Protein AF-A0A9P7THE1-F1 (afdb_monomer_lite)

Sequence (323 aa):
MDELQSFQTFSNWLRFQIDRFASSSSETDDLTEKEATMNTSRVLTYIERYLTRSPVDVFFDDIPQKDWEADWDHIEDGFALLPLLDAQLKKQEAGQASRRALQHVEFLVSYLSTWSSRIFSGIAEAKKRSVRFGSPLKLSVGEAITTIDLRMCETSANQGTIYTVLAAKTTNKVHVFRSTIDITNGISAMRATTRACIDLGARSLIDAKFFNDETLVLVCSQDDKKTVVLFLPLEMPDVVYTAYDAGQEDSASAVVSDLPSYLAEYVLPPEYEMRPVRMEVHDRVNLRSEIPERICLLADNRLMWRAFKLPQQATLGAARKNG

Secondary structure (DSSP, 8-state):
-HHHHHHHHHHHHHHHHHHHHH--TTTHHHHHHHHHTS-HHHHHHIIIIITT--TTHHHHSPPPHHHHHHHHHHHTT---HHHHHHHHHHHHHTT----SGGG-HHHHHHHHHHHHHHHHHHHHHHHHHH----PPP----SS-EEEEEEEEEEEETTEEEEEEEEEETTSSEEEEEEEEEEEETTEEEEEEEEEEEEE-TTPEEEEEEE-SSSEEEEEEEETTTEEEEEEEESS-TTS--EEP-TTPPPPPPEEGGGS-TTSEEEEPPGGG---EEEEEEE--B-SSS-B--EEEEEETTSS-EEEEEPPTTTTTTS-----

Foldseek 3Di:
DLLVVLVVLLVVVVVLVVVCVVDDPVCNVVSVVVVVPRDVVSNVCNVPPPVVPNPCCLAPPDDDVVLLVVVVVVCPVPDDLVVLLVVQVVCVVVVHDHSSLSSYPVSVVVVVVVVVCVVVVVVVVVVVVVDDDDDDDDDDPPDDWDAKEWDWADPDPFKIKIWMWTDDQVFQKIKIKIWMW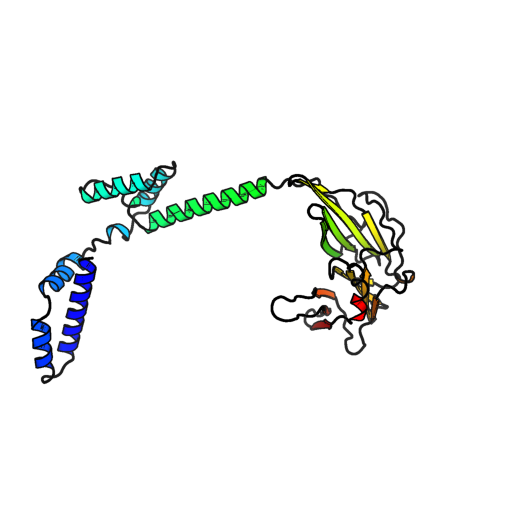GADPNDIDIDWIWIWIERADQWGWQYWYDQDPFWIWTWIDHPVFKTKIKIDTPDAPPIDTGTDDPPDDDDDHHYPVPGDPLIDMDIDDPVRGAAFNDKDWDDFDDDPHTDATWIKTAGPVNPDIDIDGDPPVNCVVPPPPDD

pLDDT: mean 83.44, std 12.44, range [30.69, 97.25]

Radius of gyration: 37.66 Å; chains: 1; bounding box: 78×46×108 Å

Structure (mmCIF, N/CA/C/O backbone):
data_AF-A0A9P7THE1-F1
#
_entry.id   AF-A0A9P7THE1-F1
#
loop_
_atom_site.group_PDB
_atom_site.id
_atom_site.type_symbol
_atom_site.label_atom_id
_atom_site.label_alt_id
_atom_site.label_comp_id
_atom_site.label_asym_id
_atom_site.label_entity_id
_atom_site.label_seq_id
_atom_site.pdbx_PDB_ins_code
_atom_site.Cartn_x
_atom_site.Cartn_y
_atom_site.Cartn_z
_atom_site.occupancy
_atom_site.B_iso_or_equiv
_atom_site.auth_seq_id
_atom_site.auth_comp_id
_atom_site.auth_asym_id
_atom_site.auth_atom_id
_atom_site.pdbx_PDB_model_num
ATOM 1 N N . MET A 1 1 ? -22.018 8.322 45.200 1.00 59.25 1 MET A N 1
ATOM 2 C CA . MET A 1 1 ? -21.244 9.166 46.146 1.00 59.25 1 MET A CA 1
ATOM 3 C C . MET A 1 1 ? -21.292 8.608 47.565 1.00 59.25 1 MET A C 1
ATOM 5 O O . MET A 1 1 ? -20.232 8.443 48.151 1.00 59.25 1 MET A O 1
ATOM 9 N N . ASP A 1 2 ? -22.471 8.271 48.096 1.00 82.50 2 ASP A N 1
ATOM 10 C CA . ASP A 1 2 ? -22.621 7.748 49.466 1.00 82.50 2 ASP A CA 1
ATOM 11 C C . ASP A 1 2 ? -21.997 6.350 49.685 1.00 82.50 2 ASP A C 1
ATOM 13 O O . ASP A 1 2 ? -21.317 6.119 50.683 1.00 82.50 2 ASP A O 1
ATOM 17 N N . GLU A 1 3 ? -22.114 5.444 48.707 1.00 85.44 3 GLU A N 1
ATOM 18 C CA . GLU A 1 3 ? -21.470 4.120 48.749 1.00 85.44 3 GLU A CA 1
ATOM 19 C C . GLU A 1 3 ? -19.940 4.202 48.787 1.00 85.44 3 GLU A C 1
ATOM 21 O O . GLU A 1 3 ? -19.326 3.573 49.637 1.00 85.44 3 GLU A O 1
ATOM 26 N N . LEU A 1 4 ? -19.313 5.021 47.933 1.00 87.38 4 LEU A N 1
ATOM 27 C CA . LEU A 1 4 ? -17.851 5.176 47.903 1.00 87.38 4 LEU A CA 1
ATOM 28 C C . LEU A 1 4 ? -17.304 5.700 49.240 1.00 87.38 4 LEU A C 1
ATOM 30 O O . LEU A 1 4 ? -16.282 5.221 49.727 1.00 87.38 4 LEU A O 1
ATOM 34 N N . GLN A 1 5 ? -17.997 6.660 49.857 1.00 87.88 5 GLN A N 1
ATOM 35 C CA . GLN A 1 5 ? -17.632 7.157 51.187 1.00 87.88 5 GLN A CA 1
ATOM 36 C C . GLN A 1 5 ? -17.831 6.087 52.270 1.00 87.88 5 GLN A C 1
ATOM 38 O O . GLN A 1 5 ? -17.012 5.964 53.186 1.00 87.88 5 GLN A O 1
ATOM 43 N N . SER A 1 6 ? -18.900 5.297 52.163 1.00 86.75 6 SER A N 1
ATOM 44 C CA . SER A 1 6 ? -19.175 4.181 53.071 1.00 86.75 6 SER A CA 1
ATOM 45 C C . SER A 1 6 ? -18.133 3.066 52.917 1.00 86.75 6 SER A C 1
ATOM 47 O O . SER A 1 6 ? -17.641 2.566 53.924 1.00 86.75 6 SER A O 1
ATOM 49 N N . PHE A 1 7 ? -17.689 2.769 51.690 1.00 89.50 7 PHE A N 1
ATOM 50 C CA . PHE A 1 7 ? -16.601 1.835 51.389 1.00 89.50 7 PHE A CA 1
ATOM 51 C C . PHE A 1 7 ? -15.261 2.303 51.956 1.00 89.50 7 PHE A C 1
ATOM 53 O O . PHE A 1 7 ? -14.541 1.506 52.550 1.00 89.50 7 PHE A O 1
ATOM 60 N N . GLN A 1 8 ? -14.919 3.587 51.816 1.00 89.94 8 GLN A N 1
ATOM 61 C CA . GLN A 1 8 ? -13.696 4.147 52.405 1.00 89.94 8 GLN A CA 1
ATOM 62 C C . GLN A 1 8 ? -13.711 4.029 53.931 1.00 89.94 8 GLN A C 1
ATOM 64 O O . GLN A 1 8 ? -12.729 3.605 54.535 1.00 89.94 8 GLN A O 1
ATOM 69 N N . THR A 1 9 ? -14.850 4.349 54.551 1.00 90.50 9 THR A N 1
ATOM 70 C CA . THR A 1 9 ? -15.025 4.240 56.005 1.00 90.50 9 THR A CA 1
ATOM 71 C C . THR A 1 9 ? -14.937 2.780 56.462 1.00 90.50 9 THR A C 1
ATOM 73 O O . THR A 1 9 ? -14.231 2.483 57.422 1.00 90.50 9 THR A O 1
ATOM 76 N N . PHE A 1 10 ? -15.587 1.858 55.745 1.00 91.56 10 PHE A N 1
ATOM 77 C CA . PHE A 1 10 ? -15.493 0.416 55.979 1.00 91.56 10 PHE A CA 1
ATOM 78 C C . PHE A 1 10 ? -14.066 -0.113 55.801 1.00 91.56 10 PHE A C 1
ATOM 80 O O . PHE A 1 10 ? -13.590 -0.863 56.642 1.00 91.56 10 PHE A O 1
ATOM 87 N N . SER A 1 11 ? -13.359 0.301 54.750 1.00 90.69 11 SER A N 1
ATOM 88 C CA . SER A 1 11 ? -11.987 -0.141 54.473 1.00 90.69 11 SER A CA 1
ATOM 89 C C . SER A 1 11 ? -11.019 0.328 55.553 1.00 90.69 11 SER A C 1
ATOM 91 O O . SER A 1 11 ? -10.181 -0.447 56.015 1.00 90.69 11 SER A O 1
ATOM 93 N N . ASN A 1 12 ? -11.173 1.576 56.002 1.00 90.06 12 ASN A N 1
ATOM 94 C CA . ASN A 1 12 ? -10.408 2.117 57.121 1.00 90.06 12 ASN A CA 1
ATOM 95 C C . ASN A 1 12 ? -10.720 1.359 58.417 1.00 90.06 12 ASN A C 1
ATOM 97 O O . ASN A 1 12 ? -9.794 1.008 59.146 1.00 90.06 12 ASN A O 1
ATOM 101 N N . TRP A 1 13 ? -11.997 1.042 58.668 1.00 91.50 13 TRP A N 1
ATOM 102 C CA . TRP A 1 13 ? -12.398 0.216 59.807 1.00 91.50 13 TRP A CA 1
ATOM 103 C C . TRP A 1 13 ? -11.800 -1.189 59.738 1.00 91.50 13 TRP A C 1
ATOM 105 O O . TRP A 1 13 ? -11.224 -1.651 60.716 1.00 91.50 13 TRP A O 1
ATOM 115 N N . LEU A 1 14 ? -11.868 -1.855 58.586 1.00 89.75 14 LEU A N 1
ATOM 116 C CA . LEU A 1 14 ? -11.350 -3.208 58.402 1.00 89.75 14 LEU A CA 1
ATOM 117 C C . LEU A 1 14 ? -9.836 -3.250 58.622 1.00 89.75 14 LEU A C 1
ATOM 119 O O . LEU A 1 14 ? -9.332 -4.147 59.294 1.00 89.75 14 LEU A O 1
ATOM 123 N N . ARG A 1 15 ? -9.113 -2.258 58.094 1.00 88.69 15 ARG A N 1
ATOM 124 C CA . ARG A 1 15 ? -7.669 -2.145 58.298 1.00 88.69 15 ARG A CA 1
ATOM 125 C C . ARG A 1 15 ? -7.323 -1.891 59.763 1.00 88.69 15 ARG A C 1
ATOM 127 O O . ARG A 1 15 ? -6.462 -2.578 60.292 1.00 88.69 15 ARG A O 1
ATOM 134 N N . PHE A 1 16 ? -8.063 -1.007 60.429 1.00 87.38 16 PHE A N 1
ATOM 135 C CA . PHE A 1 16 ? -7.941 -0.793 61.869 1.00 87.38 16 PHE A CA 1
ATOM 136 C C . PHE A 1 16 ? -8.174 -2.083 62.677 1.00 87.38 16 PHE A C 1
ATOM 138 O O . PHE A 1 16 ? -7.423 -2.368 63.605 1.00 87.38 16 PHE A O 1
ATOM 145 N N . GLN A 1 17 ? -9.173 -2.897 62.313 1.00 86.38 17 GLN A N 1
ATOM 146 C CA . GLN A 1 17 ? -9.407 -4.190 62.965 1.00 86.38 17 GLN A CA 1
ATOM 147 C C . GLN A 1 17 ? -8.224 -5.145 62.771 1.00 86.38 17 GLN A C 1
ATOM 149 O O . GLN A 1 17 ? -7.791 -5.768 63.736 1.00 86.38 17 GLN A O 1
ATOM 154 N N . ILE A 1 18 ? -7.677 -5.238 61.554 1.00 86.94 18 ILE A N 1
ATOM 155 C CA . ILE A 1 18 ? -6.494 -6.061 61.255 1.00 86.94 18 ILE A CA 1
ATOM 156 C C . ILE A 1 18 ? -5.294 -5.616 62.099 1.00 86.94 18 ILE A C 1
ATOM 158 O O . ILE A 1 18 ? -4.652 -6.460 62.720 1.00 86.94 18 ILE A O 1
ATOM 162 N N . ASP A 1 19 ? -5.032 -4.309 62.166 1.00 84.69 19 ASP A N 1
ATOM 163 C CA . ASP A 1 19 ? -3.933 -3.746 62.955 1.00 84.69 19 ASP A CA 1
ATOM 164 C C . ASP A 1 19 ? -4.128 -4.051 64.452 1.00 84.69 19 ASP A C 1
ATOM 166 O O . ASP A 1 19 ? -3.211 -4.531 65.114 1.00 84.69 19 ASP A O 1
ATOM 170 N N . ARG A 1 20 ? -5.358 -3.918 64.971 1.00 81.94 20 ARG A N 1
ATOM 171 C CA . ARG A 1 20 ? -5.702 -4.289 66.355 1.00 81.94 20 ARG A CA 1
ATOM 172 C C . ARG A 1 20 ? -5.457 -5.764 66.667 1.00 81.94 20 ARG A C 1
ATOM 174 O O . ARG A 1 20 ? -5.011 -6.076 67.766 1.00 81.94 20 ARG A O 1
ATOM 181 N N . PHE A 1 21 ? -5.743 -6.671 65.733 1.00 81.38 21 PHE A N 1
ATOM 182 C CA . PHE A 1 21 ? -5.468 -8.101 65.913 1.00 81.38 21 PHE A CA 1
ATOM 183 C C . PHE A 1 21 ? -3.977 -8.451 65.794 1.00 81.38 21 PHE A C 1
ATOM 185 O O . PHE A 1 21 ? -3.564 -9.493 66.302 1.00 81.38 21 PHE A O 1
ATOM 192 N N . ALA A 1 22 ? -3.180 -7.610 65.130 1.00 82.50 22 ALA A N 1
ATOM 193 C CA . ALA A 1 22 ? -1.744 -7.805 64.943 1.00 82.50 22 ALA A CA 1
ATOM 194 C C . ALA A 1 22 ? -0.879 -7.150 66.041 1.00 82.50 22 ALA A C 1
ATOM 196 O O . ALA A 1 22 ? 0.272 -7.551 66.222 1.00 82.50 22 ALA A O 1
ATOM 197 N N . SER A 1 23 ? -1.414 -6.163 66.763 1.00 79.75 23 SER A N 1
ATOM 198 C CA . SER A 1 23 ? -0.694 -5.370 67.766 1.00 79.75 23 SER A CA 1
ATOM 199 C C . SER A 1 23 ? -0.538 -6.055 69.131 1.00 79.75 23 SER A C 1
ATOM 201 O O . SER A 1 23 ? -1.379 -6.834 69.581 1.00 79.75 23 SER A O 1
ATOM 203 N N . SER A 1 24 ? 0.556 -5.723 69.826 1.00 64.25 24 SER A N 1
ATOM 204 C CA . SER A 1 24 ? 0.831 -6.166 71.204 1.00 64.25 24 SER A CA 1
ATOM 205 C C . SER A 1 24 ? 0.256 -5.189 72.245 1.00 64.25 24 SER A C 1
ATOM 207 O O . SER A 1 24 ? -0.073 -4.050 71.924 1.00 64.25 24 SER A O 1
ATOM 209 N N . SER A 1 25 ? 0.123 -5.616 73.505 1.00 60.91 25 SER A N 1
ATOM 210 C CA . SER A 1 25 ? -0.658 -4.951 74.571 1.00 60.91 25 SER A CA 1
ATOM 211 C C . SER A 1 25 ? -0.284 -3.500 74.932 1.00 60.91 25 SER A C 1
ATOM 213 O O . SER A 1 25 ? -0.975 -2.895 75.742 1.00 60.91 25 SER A O 1
ATOM 215 N N . SER A 1 26 ? 0.808 -2.941 74.402 1.00 58.66 26 SER A N 1
ATOM 216 C CA . SER A 1 26 ? 1.183 -1.527 74.577 1.00 58.66 26 SER A CA 1
ATOM 217 C C . SER A 1 26 ? 0.728 -0.618 73.429 1.00 58.66 26 SER A C 1
ATOM 219 O O . SER A 1 26 ? 0.660 0.588 73.610 1.00 58.66 26 SER A O 1
ATOM 221 N N . GLU A 1 27 ? 0.408 -1.176 72.259 1.00 60.06 27 GLU A N 1
ATOM 222 C CA . GLU A 1 27 ? -0.113 -0.442 71.090 1.00 60.06 27 GLU A CA 1
ATOM 223 C C . GLU A 1 27 ? -1.650 -0.360 71.095 1.00 60.06 27 GLU A C 1
ATOM 225 O O . GLU A 1 27 ? -2.255 0.313 70.266 1.00 60.06 27 GLU A O 1
ATOM 230 N N . THR A 1 28 ? -2.305 -1.047 72.034 1.00 61.28 28 THR A N 1
ATOM 231 C CA . THR A 1 28 ? -3.767 -1.126 72.124 1.00 61.28 28 THR A CA 1
ATOM 232 C C . THR A 1 28 ? -4.428 0.171 72.592 1.00 61.28 28 THR A C 1
ATOM 234 O O . THR A 1 28 ? -5.579 0.396 72.232 1.00 61.28 28 THR A O 1
ATOM 237 N N . ASP A 1 29 ? -3.729 1.030 73.342 1.00 61.09 29 ASP A N 1
ATOM 238 C CA . ASP A 1 29 ? -4.288 2.294 73.865 1.00 61.09 29 ASP A CA 1
ATOM 239 C C . ASP A 1 29 ? -4.389 3.389 72.782 1.00 61.09 29 ASP A C 1
ATOM 241 O O . ASP A 1 29 ? -5.402 4.074 72.679 1.00 61.09 29 ASP A O 1
ATOM 245 N N . ASP A 1 30 ? -3.412 3.488 71.874 1.00 64.88 30 ASP A N 1
ATOM 246 C CA . ASP A 1 30 ? -3.488 4.406 70.719 1.00 64.88 30 ASP A CA 1
ATOM 247 C C . ASP A 1 30 ? -4.557 3.967 69.697 1.00 64.88 30 ASP A C 1
ATOM 249 O O . ASP A 1 30 ? -5.056 4.755 68.883 1.00 64.88 30 ASP A O 1
ATOM 253 N N . LEU A 1 31 ? -4.910 2.678 69.708 1.00 65.31 31 LEU A N 1
ATOM 254 C CA . LEU A 1 31 ? -5.933 2.109 68.839 1.00 65.31 31 LEU A CA 1
ATOM 255 C C . LEU A 1 31 ? -7.349 2.353 69.389 1.00 65.31 31 LEU A C 1
ATOM 257 O O . LEU A 1 31 ? -8.260 2.601 68.601 1.00 65.31 31 LEU A O 1
ATOM 261 N N . THR A 1 32 ? -7.562 2.376 70.707 1.00 67.50 32 THR A N 1
ATOM 262 C CA . THR A 1 32 ? -8.893 2.652 71.287 1.00 67.50 32 THR A CA 1
ATOM 263 C C . THR A 1 32 ? -9.353 4.095 71.045 1.00 67.50 32 THR A C 1
ATOM 265 O O . THR A 1 32 ? -10.539 4.319 70.792 1.00 67.50 32 THR A O 1
ATOM 268 N N . GLU A 1 33 ? -8.439 5.072 71.006 1.00 68.94 33 GLU A N 1
ATOM 269 C CA . GLU A 1 33 ? -8.765 6.464 70.644 1.00 68.94 33 GLU A CA 1
ATOM 270 C C . GLU A 1 33 ? -9.171 6.597 69.161 1.00 68.94 33 GLU A C 1
ATOM 272 O O . GLU A 1 33 ? -10.133 7.293 68.812 1.00 68.94 33 GLU A O 1
ATOM 277 N N . LYS A 1 34 ? -8.496 5.858 68.271 1.00 70.69 34 LYS A N 1
ATOM 278 C CA . LYS A 1 34 ? -8.865 5.779 66.847 1.00 70.69 34 LYS A CA 1
ATOM 279 C C . LYS A 1 34 ? -10.214 5.092 66.630 1.00 70.69 34 LYS A C 1
ATOM 281 O O . LYS A 1 34 ? -10.962 5.509 65.750 1.00 70.69 34 LYS A O 1
ATOM 286 N N . GLU A 1 35 ? -10.558 4.091 67.439 1.00 72.06 35 GLU A N 1
ATOM 287 C CA . GLU A 1 35 ? -11.870 3.433 67.393 1.00 72.06 35 GLU A CA 1
ATOM 288 C C . GLU A 1 35 ? -13.002 4.394 67.792 1.00 72.06 35 GLU A C 1
ATOM 290 O O . GLU A 1 35 ? -14.040 4.430 67.131 1.00 72.06 35 GLU A O 1
ATOM 295 N N . ALA A 1 36 ? -12.780 5.230 68.812 1.00 72.25 36 ALA A N 1
ATOM 296 C CA . ALA A 1 36 ? -13.772 6.180 69.323 1.00 72.25 36 ALA A CA 1
ATOM 297 C C . ALA A 1 36 ? -14.141 7.299 68.328 1.00 72.25 36 ALA A C 1
ATOM 299 O O . ALA A 1 36 ? -15.240 7.852 68.394 1.00 72.25 36 ALA A O 1
ATOM 300 N N . THR A 1 37 ? -13.249 7.627 67.390 1.00 78.31 37 THR A N 1
ATOM 301 C CA . THR A 1 37 ? -13.495 8.639 66.346 1.00 78.31 37 THR A CA 1
ATOM 302 C C . THR A 1 37 ? -14.074 8.049 65.058 1.00 78.31 37 THR A C 1
ATOM 304 O O . THR A 1 37 ? -14.404 8.789 64.125 1.00 78.31 37 THR A O 1
ATOM 307 N N . MET A 1 38 ? -14.229 6.723 64.985 1.00 82.25 38 MET A N 1
ATOM 308 C CA . MET A 1 38 ? -14.615 6.052 63.753 1.00 82.25 38 MET A CA 1
ATOM 309 C C . MET A 1 38 ? -16.131 6.045 63.543 1.00 82.25 38 MET A C 1
ATOM 311 O O . MET A 1 38 ? -16.929 5.834 64.454 1.00 82.25 38 MET A O 1
ATOM 315 N N . ASN A 1 39 ? -16.553 6.281 62.301 1.00 84.19 39 ASN A N 1
ATOM 316 C CA . ASN A 1 39 ? -17.967 6.398 61.962 1.00 84.19 39 ASN A CA 1
ATOM 317 C C . ASN A 1 39 ? -18.610 5.014 61.764 1.00 84.19 39 ASN A C 1
ATOM 319 O O . ASN A 1 39 ? -18.800 4.541 60.641 1.00 84.19 39 ASN A O 1
ATOM 323 N N . THR A 1 40 ? -18.948 4.365 62.877 1.00 83.62 40 THR A N 1
ATOM 324 C CA . THR A 1 40 ? -19.511 3.007 62.914 1.00 83.62 40 THR A CA 1
ATOM 325 C C . THR A 1 40 ? -20.848 2.890 62.179 1.00 83.62 40 THR A C 1
ATOM 327 O O . THR A 1 40 ? -21.125 1.854 61.581 1.00 83.62 40 THR A O 1
ATOM 330 N N . SER A 1 41 ? -21.667 3.949 62.139 1.00 86.94 41 SER A N 1
ATOM 331 C CA . SER A 1 41 ? -22.951 3.913 61.424 1.00 86.94 41 SER A CA 1
ATOM 332 C C . SER A 1 41 ? -22.770 3.790 59.908 1.00 86.94 41 SER A C 1
ATOM 334 O O . SER A 1 41 ? -23.507 3.046 59.260 1.00 86.94 41 SER A O 1
ATOM 336 N N . ARG A 1 42 ? -21.748 4.436 59.333 1.00 87.81 42 ARG A N 1
ATOM 337 C CA . ARG A 1 42 ? -21.390 4.272 57.912 1.00 87.81 42 ARG A CA 1
ATOM 338 C C . ARG A 1 42 ? -20.785 2.906 57.604 1.00 87.81 42 ARG A C 1
ATOM 340 O O . ARG A 1 42 ? -21.079 2.347 56.551 1.00 87.81 42 ARG A O 1
ATOM 347 N N . VAL A 1 43 ? -19.985 2.355 58.518 1.00 88.62 43 VAL A N 1
ATOM 348 C CA . VAL A 1 43 ? -19.445 0.988 58.393 1.00 88.62 43 VAL A CA 1
ATOM 349 C C . VAL A 1 43 ? -20.589 -0.026 58.324 1.00 88.62 43 VAL A C 1
ATOM 351 O O . VAL A 1 43 ? -20.626 -0.841 57.406 1.00 88.62 43 VAL A O 1
ATOM 354 N N . LEU A 1 44 ? -21.557 0.068 59.242 1.00 88.44 44 LEU A N 1
ATOM 355 C CA . LEU A 1 44 ? -22.740 -0.798 59.249 1.00 88.44 44 LEU A CA 1
ATOM 356 C C . LEU A 1 44 ? -23.591 -0.610 57.990 1.00 88.44 44 LEU A C 1
ATOM 358 O O . LEU A 1 44 ? -23.982 -1.593 57.371 1.00 88.44 44 LEU A O 1
ATOM 362 N N . THR A 1 45 ? -23.788 0.636 57.549 1.00 88.12 45 THR A N 1
ATOM 363 C CA . THR A 1 45 ? -24.504 0.930 56.296 1.00 88.12 45 THR A CA 1
ATOM 364 C C . THR A 1 45 ? -23.846 0.237 55.102 1.00 88.12 45 THR A C 1
ATOM 366 O O . THR A 1 45 ? -24.542 -0.329 54.261 1.00 88.12 45 THR A O 1
ATOM 369 N N . TYR A 1 46 ? -22.510 0.232 55.029 1.00 89.38 46 TYR A N 1
ATOM 370 C CA . TYR A 1 46 ? -21.799 -0.479 53.970 1.00 89.38 46 TYR A CA 1
ATOM 371 C C . TYR A 1 46 ? -22.020 -1.994 54.041 1.00 89.38 46 TYR A C 1
ATOM 373 O O . TYR A 1 46 ? -22.379 -2.598 53.033 1.00 89.38 46 TYR A O 1
ATOM 381 N N . ILE A 1 47 ? -21.855 -2.595 55.223 1.00 89.12 47 ILE A N 1
ATOM 382 C CA . ILE A 1 47 ? -21.985 -4.046 55.426 1.00 89.12 47 ILE A CA 1
ATOM 383 C C . ILE A 1 47 ? -23.407 -4.533 55.127 1.00 89.12 47 ILE A C 1
ATOM 385 O O . ILE A 1 47 ? -23.585 -5.522 54.423 1.00 89.12 47 ILE A O 1
ATOM 389 N N . GLU A 1 48 ? -24.423 -3.853 55.654 1.00 88.38 48 GLU A N 1
ATOM 390 C CA . GLU A 1 48 ? -25.811 -4.306 55.546 1.00 88.38 48 GLU A CA 1
ATOM 391 C C . GLU A 1 48 ? -26.407 -4.039 54.163 1.00 88.38 48 GLU A C 1
ATOM 393 O O . GLU A 1 48 ? -27.232 -4.818 53.686 1.00 88.38 48 GLU A O 1
ATOM 398 N N . ARG A 1 49 ? -26.001 -2.939 53.515 1.00 84.75 49 ARG A N 1
ATOM 399 C CA . ARG A 1 49 ? -26.675 -2.439 52.312 1.00 84.75 49 ARG A CA 1
ATOM 400 C C . ARG A 1 49 ? -25.854 -2.585 51.041 1.00 84.75 49 ARG A C 1
ATOM 402 O O . ARG A 1 49 ? -26.388 -3.072 50.055 1.00 84.75 49 ARG A O 1
ATOM 409 N N . TYR A 1 50 ? -24.595 -2.156 51.054 1.00 87.44 50 TYR A N 1
ATOM 410 C CA . TYR A 1 50 ? -23.782 -2.053 49.837 1.00 87.44 50 TYR A CA 1
ATOM 411 C C . TYR A 1 50 ? -22.947 -3.309 49.558 1.00 87.44 50 TYR A C 1
ATOM 413 O O . TYR A 1 50 ? -22.671 -3.612 48.405 1.00 87.44 50 TYR A O 1
ATOM 421 N N . LEU A 1 51 ? -22.605 -4.090 50.588 1.00 84.81 51 LEU A N 1
ATOM 422 C CA . LEU A 1 51 ? -21.836 -5.330 50.435 1.00 84.81 51 LEU A CA 1
ATOM 423 C C . LEU A 1 51 ? -22.629 -6.450 49.740 1.00 84.81 51 LEU A C 1
ATOM 425 O O . LEU A 1 51 ? -22.034 -7.335 49.132 1.00 84.81 51 LEU A O 1
ATOM 429 N N . THR A 1 52 ? -23.961 -6.423 49.836 1.00 83.56 52 THR A N 1
ATOM 430 C CA . THR A 1 52 ? -24.857 -7.421 49.226 1.00 83.56 52 THR A CA 1
ATOM 431 C C . THR A 1 52 ? -25.517 -6.936 47.941 1.00 83.56 52 THR A C 1
ATOM 433 O O . THR A 1 52 ? -25.900 -7.760 47.112 1.00 83.56 52 THR A O 1
ATOM 436 N N . ARG A 1 53 ? -25.679 -5.619 47.778 1.00 83.62 53 ARG A N 1
ATOM 437 C CA . ARG A 1 53 ? -26.298 -5.018 46.599 1.00 83.62 53 ARG A CA 1
ATOM 438 C C . ARG A 1 53 ? -25.759 -3.613 46.374 1.00 83.62 53 ARG A C 1
ATOM 440 O O . ARG A 1 53 ? -26.086 -2.689 47.124 1.00 83.62 53 ARG A O 1
ATOM 447 N N . SER A 1 54 ? -24.987 -3.433 45.312 1.00 84.62 54 SER A N 1
ATOM 448 C CA . SER A 1 54 ? -24.525 -2.107 44.936 1.00 84.62 54 SER A CA 1
ATOM 449 C C . SER A 1 54 ? -25.633 -1.369 44.174 1.00 84.62 54 SER A C 1
ATOM 451 O O . SER A 1 54 ? -26.291 -1.941 43.303 1.00 84.62 54 SER A O 1
ATOM 453 N N . PRO A 1 55 ? -25.869 -0.073 44.437 1.00 82.06 55 PRO A N 1
ATOM 454 C CA . PRO A 1 55 ? -26.707 0.756 43.576 1.00 82.06 55 PRO A CA 1
ATOM 455 C C . PRO A 1 55 ? -26.152 0.872 42.148 1.00 82.06 55 PRO A C 1
ATOM 457 O O . PRO A 1 55 ? -26.906 1.234 41.248 1.00 82.06 55 PRO A O 1
ATOM 460 N N . VAL A 1 56 ? -24.863 0.580 41.934 1.00 84.75 56 VAL A N 1
ATOM 461 C CA . VAL A 1 56 ? -24.236 0.620 40.607 1.00 84.75 56 VAL A CA 1
ATOM 462 C C . VAL A 1 56 ? -24.459 -0.681 39.822 1.00 84.75 56 VAL A C 1
ATOM 464 O O . VAL A 1 56 ? -24.315 -0.670 38.601 1.00 84.75 56 VAL A O 1
ATOM 467 N N . ASP A 1 57 ? -24.885 -1.768 40.480 1.00 85.69 57 ASP A N 1
ATOM 468 C CA . ASP A 1 57 ? -25.123 -3.067 39.831 1.00 85.69 57 ASP A CA 1
ATOM 469 C C . ASP A 1 57 ? -26.090 -2.937 38.652 1.00 85.69 57 ASP A C 1
ATOM 471 O O . ASP A 1 57 ? -25.868 -3.528 37.607 1.00 85.69 57 ASP A O 1
ATOM 475 N N . VAL A 1 58 ? -27.087 -2.053 38.743 1.00 83.62 58 VAL A N 1
ATOM 476 C CA . VAL A 1 58 ? -28.075 -1.848 37.668 1.00 83.62 58 VAL A CA 1
ATOM 477 C C . VAL A 1 58 ? -27.456 -1.382 36.337 1.00 83.62 58 VAL A C 1
ATOM 479 O O . VAL A 1 58 ? -28.093 -1.478 35.294 1.00 83.62 58 VAL A O 1
ATOM 482 N N . PHE A 1 59 ? -26.224 -0.869 36.350 1.00 86.69 59 PHE A N 1
ATOM 483 C CA . PHE A 1 59 ? -25.517 -0.417 35.149 1.00 86.69 59 PHE A CA 1
ATOM 484 C C . PHE A 1 59 ? -24.439 -1.401 34.662 1.00 86.69 59 PHE A C 1
ATOM 486 O O . PHE A 1 59 ? -23.950 -1.245 33.537 1.00 86.69 59 PHE A O 1
ATOM 493 N N . PHE A 1 60 ? -24.037 -2.365 35.502 1.00 87.12 60 PHE A N 1
ATOM 494 C CA . PHE A 1 60 ? -22.868 -3.233 35.285 1.00 87.12 60 PHE A CA 1
ATOM 495 C C . PHE A 1 60 ? -23.105 -4.722 35.562 1.00 87.12 60 PHE A C 1
ATOM 497 O O . PHE A 1 60 ? -22.188 -5.510 35.355 1.00 87.12 60 PHE A O 1
ATOM 504 N N . ASP A 1 61 ? -24.282 -5.116 36.040 1.00 87.12 61 ASP A N 1
ATOM 505 C CA . ASP A 1 61 ? -24.611 -6.521 36.258 1.00 87.12 61 ASP A CA 1
ATOM 506 C C . ASP A 1 61 ? -24.807 -7.301 34.945 1.00 87.12 61 ASP A C 1
ATOM 508 O O . ASP A 1 61 ? -24.794 -6.747 33.843 1.00 87.12 61 ASP A O 1
ATOM 512 N N . ASP A 1 62 ? -24.926 -8.623 35.055 1.00 85.75 62 ASP A N 1
ATOM 513 C CA . ASP A 1 62 ? -25.081 -9.478 33.884 1.00 85.75 62 ASP A CA 1
ATOM 514 C C . ASP A 1 62 ? -26.495 -9.350 33.302 1.00 85.75 62 ASP A C 1
ATOM 516 O O . ASP A 1 62 ? -27.504 -9.614 33.970 1.00 85.75 62 ASP A O 1
ATOM 520 N N . ILE A 1 63 ? -26.569 -9.017 32.013 1.00 86.38 63 ILE A N 1
ATOM 521 C CA . ILE A 1 63 ? -27.824 -9.003 31.262 1.00 86.38 63 ILE A CA 1
ATOM 522 C C . ILE A 1 63 ? -27.992 -10.343 30.536 1.00 86.38 63 ILE A C 1
ATOM 524 O O . ILE A 1 63 ? -27.100 -10.759 29.791 1.00 86.38 63 ILE A O 1
ATOM 528 N N . PRO A 1 64 ? -29.150 -11.013 30.658 1.00 88.44 64 PRO A N 1
ATOM 529 C CA . PRO A 1 64 ? -29.466 -12.162 29.822 1.00 88.44 64 PRO A CA 1
ATOM 530 C C . PRO A 1 64 ? -29.437 -11.794 28.333 1.00 88.44 64 PRO A C 1
ATOM 532 O O . PRO A 1 64 ? -30.079 -10.833 27.913 1.00 88.44 64 PRO A O 1
ATOM 535 N N . GLN A 1 65 ? -28.781 -12.610 27.506 1.00 86.44 65 GLN A N 1
ATOM 536 C CA . GLN A 1 65 ? -28.656 -12.368 26.059 1.00 86.44 65 GLN A CA 1
ATOM 537 C C . GLN A 1 65 ? -30.005 -12.117 25.357 1.00 86.44 65 GLN A C 1
ATOM 539 O O . GLN A 1 65 ? -30.099 -11.296 24.452 1.00 86.44 65 GLN A O 1
ATOM 544 N N . LYS A 1 66 ? -31.077 -12.776 25.805 1.00 88.12 66 LYS A N 1
ATOM 545 C CA . LYS A 1 66 ? -32.426 -12.572 25.262 1.00 88.12 66 LYS A CA 1
ATOM 546 C C . LYS A 1 66 ? -32.941 -11.140 25.461 1.00 88.12 66 LYS A C 1
ATOM 548 O O . LYS A 1 66 ? -33.593 -10.597 24.573 1.00 88.12 66 LYS A O 1
ATOM 553 N N . ASP A 1 67 ? -32.669 -10.551 26.623 1.00 85.50 67 ASP A N 1
ATOM 554 C CA . ASP A 1 67 ? -33.088 -9.183 26.940 1.00 85.50 67 ASP A CA 1
ATOM 555 C C . ASP A 1 67 ? -32.217 -8.175 26.180 1.00 85.50 67 ASP A C 1
ATOM 557 O O . ASP A 1 67 ? -32.719 -7.159 25.704 1.00 85.50 67 ASP A O 1
ATOM 561 N N . TRP A 1 68 ? -30.935 -8.506 25.991 1.00 88.56 68 TRP A N 1
ATOM 562 C CA . TRP A 1 68 ? -30.014 -7.750 25.144 1.00 88.56 68 TRP A CA 1
ATOM 563 C C . TRP A 1 68 ? -30.502 -7.660 23.695 1.00 88.56 68 TRP A C 1
ATOM 565 O O . TRP A 1 68 ? -30.612 -6.564 23.151 1.00 88.56 68 TRP A O 1
ATOM 575 N N . GLU A 1 69 ? -30.824 -8.797 23.077 1.00 88.88 69 GLU A N 1
ATOM 576 C CA . GLU A 1 69 ? -31.307 -8.864 21.692 1.00 88.88 69 GLU A CA 1
ATOM 577 C C . GLU A 1 69 ? -32.646 -8.125 21.529 1.00 88.88 69 GLU A C 1
ATOM 579 O O . GLU A 1 69 ? -32.797 -7.305 20.629 1.00 88.88 69 GLU A O 1
ATOM 584 N N . ALA A 1 70 ? -33.592 -8.315 22.456 1.00 86.81 70 ALA A N 1
ATOM 585 C CA . ALA A 1 70 ? -34.896 -7.649 22.406 1.00 86.81 70 ALA A CA 1
ATOM 586 C C . ALA A 1 70 ? -34.826 -6.117 22.574 1.00 86.81 70 ALA A C 1
ATOM 588 O O . ALA A 1 70 ? -35.680 -5.383 22.059 1.00 86.81 70 ALA A O 1
ATOM 589 N N . ASP A 1 71 ? -33.847 -5.624 23.333 1.00 87.00 71 ASP A N 1
ATOM 590 C CA . ASP A 1 71 ? -33.586 -4.193 23.476 1.00 87.00 71 ASP A CA 1
ATOM 591 C C . ASP A 1 71 ? -32.807 -3.635 22.282 1.00 87.00 71 ASP A C 1
ATOM 593 O O . ASP A 1 71 ? -33.057 -2.494 21.894 1.00 87.00 71 ASP A O 1
ATOM 597 N N . TRP A 1 72 ? -31.931 -4.436 21.667 1.00 86.81 72 TRP A N 1
ATOM 598 C CA . TRP A 1 72 ? -31.196 -4.089 20.450 1.00 86.81 72 TRP A CA 1
ATOM 599 C C . TRP A 1 72 ? -32.118 -3.925 19.236 1.00 86.81 72 TRP A C 1
ATOM 601 O O . TRP A 1 72 ? -32.092 -2.881 18.581 1.00 86.81 72 TRP A O 1
ATOM 611 N N . ASP A 1 73 ? -33.003 -4.892 18.992 1.00 84.88 73 ASP A N 1
ATOM 612 C CA . ASP A 1 73 ? -33.981 -4.842 17.896 1.00 84.88 73 ASP A CA 1
ATOM 613 C C . ASP A 1 73 ? -34.901 -3.617 18.016 1.00 84.88 73 ASP A C 1
ATOM 615 O O . ASP A 1 73 ? -35.344 -3.034 17.029 1.00 84.88 73 ASP A O 1
ATOM 619 N N . HIS A 1 74 ? -35.178 -3.177 19.246 1.00 81.00 74 HIS A N 1
ATOM 620 C CA . HIS A 1 74 ? -36.048 -2.032 19.497 1.00 81.00 74 HIS A CA 1
ATOM 621 C C . HIS A 1 74 ? -35.426 -0.680 19.120 1.00 81.00 74 HIS A C 1
ATOM 623 O O . HIS A 1 74 ? -36.154 0.277 18.851 1.00 81.00 74 HIS A O 1
ATOM 629 N N . ILE A 1 75 ? -34.097 -0.578 19.138 1.00 80.69 75 ILE A N 1
ATOM 630 C CA . ILE A 1 75 ? -33.366 0.667 18.858 1.00 80.69 75 ILE A CA 1
ATOM 631 C C . ILE A 1 75 ? -32.743 0.705 17.464 1.00 80.69 75 ILE A C 1
ATOM 633 O O . ILE A 1 75 ? -32.305 1.774 17.033 1.00 80.69 75 ILE A O 1
ATOM 637 N N . GLU A 1 76 ? -32.725 -0.418 16.743 1.00 70.94 76 GLU A N 1
ATOM 638 C CA . GLU A 1 76 ? -32.161 -0.503 15.393 1.00 70.94 76 GLU A CA 1
ATOM 639 C C . GLU A 1 76 ? -32.860 0.444 14.390 1.00 70.94 76 GLU A C 1
ATOM 641 O O . GLU A 1 76 ? -32.214 0.955 13.472 1.00 70.94 76 GLU A O 1
ATOM 646 N N . ASP A 1 77 ? -34.124 0.807 14.642 1.00 64.75 77 ASP A N 1
ATOM 647 C CA . ASP A 1 77 ? -34.935 1.719 13.816 1.00 64.75 77 ASP A CA 1
ATOM 648 C C . ASP A 1 77 ? -34.567 3.220 13.923 1.00 64.75 77 ASP A C 1
ATOM 650 O O . ASP A 1 77 ? -35.241 4.080 13.352 1.00 64.75 77 ASP A O 1
ATOM 654 N N . GLY A 1 78 ? -33.472 3.576 14.607 1.00 59.78 78 GLY A N 1
ATOM 655 C CA . GLY A 1 78 ? -32.884 4.922 14.516 1.00 59.78 78 GLY A CA 1
ATOM 656 C C . GLY A 1 78 ? -33.547 5.993 15.391 1.00 59.78 78 GLY A C 1
ATOM 657 O O . GLY A 1 78 ? -33.510 7.182 15.063 1.00 59.78 78 GLY A O 1
ATOM 658 N N . PHE A 1 79 ? -34.136 5.600 16.521 1.00 62.31 79 PHE A N 1
ATOM 659 C CA . PHE A 1 79 ? -34.679 6.544 17.499 1.00 62.31 79 PHE A CA 1
ATOM 660 C C . PHE A 1 79 ? -33.587 7.373 18.195 1.00 62.31 79 PHE A C 1
ATOM 662 O O . PHE A 1 79 ? -32.436 6.959 18.345 1.00 62.31 79 PHE A O 1
ATOM 669 N N . ALA A 1 80 ? -33.969 8.557 18.685 1.00 76.25 80 ALA A N 1
ATOM 670 C CA . ALA A 1 80 ? -33.117 9.371 19.543 1.00 76.25 80 ALA A CA 1
ATOM 671 C C . ALA A 1 80 ? -32.852 8.629 20.870 1.00 76.25 80 ALA A C 1
ATOM 673 O O . ALA A 1 80 ? -33.697 8.611 21.767 1.00 76.25 80 ALA A O 1
ATOM 674 N N . LEU A 1 81 ? -31.666 8.017 20.979 1.00 83.06 81 LEU A N 1
ATOM 675 C CA . LEU A 1 81 ? -31.244 7.181 22.110 1.00 83.06 81 LEU A CA 1
ATOM 676 C C . LEU A 1 81 ? -31.345 7.907 23.458 1.00 83.06 81 LEU A C 1
ATOM 678 O O . LEU A 1 81 ? -31.767 7.311 24.440 1.00 83.06 81 LEU A O 1
ATOM 682 N N . LEU A 1 82 ? -30.991 9.195 23.505 1.00 84.81 82 LEU A N 1
ATOM 683 C CA . LEU A 1 82 ? -30.975 9.978 24.746 1.00 84.81 82 LEU A CA 1
ATOM 684 C C . LEU A 1 82 ? -32.380 10.151 25.367 1.00 84.81 82 LEU A C 1
ATOM 686 O O . LEU A 1 82 ? -32.539 9.801 26.534 1.00 84.81 82 LEU A O 1
ATOM 690 N N . PRO A 1 83 ? -33.416 10.613 24.632 1.00 87.31 83 PRO A N 1
ATOM 691 C CA . PRO A 1 83 ? -34.797 10.609 25.125 1.00 87.31 83 PRO A CA 1
ATOM 692 C C . PRO A 1 83 ? -35.302 9.238 25.580 1.00 87.31 83 PRO A C 1
ATOM 694 O O . PRO A 1 83 ? -36.055 9.143 26.548 1.00 87.31 83 PRO A O 1
ATOM 697 N N . LEU A 1 84 ? -34.904 8.176 24.877 1.00 86.00 84 LEU A N 1
ATOM 698 C CA . LEU A 1 84 ? -35.316 6.816 25.204 1.00 86.00 84 LEU A CA 1
ATOM 699 C C . LEU A 1 84 ? -34.660 6.353 26.509 1.00 86.00 84 LEU A C 1
ATOM 701 O O . LEU A 1 84 ? -35.357 5.856 27.390 1.00 86.00 84 LEU A O 1
ATOM 705 N N . LEU A 1 85 ? -33.356 6.582 26.661 1.00 88.06 85 LEU A N 1
ATOM 706 C CA . LEU A 1 85 ? -32.608 6.304 27.883 1.00 88.06 85 LEU A CA 1
ATOM 707 C C . LEU A 1 85 ? -33.191 7.065 29.080 1.00 88.06 85 LEU A C 1
ATOM 709 O O . LEU A 1 85 ? -33.477 6.452 30.104 1.00 88.06 85 LEU A O 1
ATOM 713 N N . ASP A 1 86 ? -33.454 8.367 28.933 1.00 88.56 86 ASP A N 1
ATOM 714 C CA . ASP A 1 86 ? -34.066 9.197 29.982 1.00 88.56 86 ASP A CA 1
ATOM 715 C C . ASP A 1 86 ? -35.451 8.662 30.398 1.00 88.56 86 ASP A C 1
ATOM 717 O O . ASP A 1 86 ? -35.772 8.566 31.584 1.00 88.56 86 ASP A O 1
ATOM 721 N N . ALA A 1 87 ? -36.265 8.219 29.435 1.00 87.50 87 ALA A N 1
ATOM 722 C CA . ALA A 1 87 ? -37.552 7.596 29.726 1.00 87.50 87 ALA A CA 1
ATOM 723 C C . ALA A 1 87 ? -37.415 6.248 30.459 1.00 87.50 87 ALA A C 1
ATOM 725 O O . ALA A 1 87 ? -38.237 5.943 31.325 1.00 87.50 87 ALA A O 1
ATOM 726 N N . GLN A 1 88 ? -36.405 5.434 30.132 1.00 87.81 88 GLN A N 1
ATOM 727 C CA . GLN A 1 88 ? -36.171 4.158 30.818 1.00 87.81 88 GLN A CA 1
ATOM 728 C C . GLN A 1 88 ? -35.632 4.357 32.238 1.00 87.81 88 GLN A C 1
ATOM 730 O O . GLN A 1 88 ? -36.109 3.678 33.147 1.00 87.81 88 GLN A O 1
ATOM 735 N N . LEU A 1 89 ? -34.728 5.317 32.450 1.00 87.12 89 LEU A N 1
ATOM 736 C CA . LEU A 1 89 ? -34.214 5.666 33.779 1.00 87.12 89 LEU A CA 1
ATOM 737 C C . LEU A 1 89 ? -35.338 6.171 34.693 1.00 87.12 89 LEU A C 1
ATOM 739 O O . LEU A 1 89 ? -35.496 5.682 35.807 1.00 87.12 89 LEU A O 1
ATOM 743 N N . LYS A 1 90 ? -36.219 7.048 34.192 1.00 88.81 90 LYS A N 1
ATOM 744 C CA . LYS A 1 90 ? -37.395 7.514 34.953 1.00 88.81 90 LYS A CA 1
ATOM 745 C C . LYS A 1 90 ? -38.356 6.386 35.323 1.00 88.81 90 LYS A C 1
ATOM 747 O O . LYS A 1 90 ? -38.906 6.379 36.422 1.00 88.81 90 LYS A O 1
ATOM 752 N N . LYS A 1 91 ? -38.573 5.418 34.423 1.00 87.94 91 LYS A N 1
ATOM 753 C CA . LYS A 1 91 ? -39.389 4.227 34.723 1.00 87.94 91 LYS A CA 1
ATOM 754 C C . LYS A 1 91 ? -38.765 3.394 35.835 1.00 87.94 91 LYS A C 1
ATOM 756 O O . LYS A 1 91 ? -39.482 2.956 36.729 1.00 87.94 91 LYS A O 1
ATOM 761 N N . GLN A 1 92 ? -37.451 3.210 35.794 1.00 84.75 92 GLN A N 1
ATOM 762 C CA . GLN A 1 92 ? -36.710 2.473 36.809 1.00 84.75 92 GLN A CA 1
ATOM 763 C C . GLN A 1 92 ? -36.780 3.168 38.179 1.00 84.75 92 GLN A C 1
ATOM 765 O O . GLN A 1 92 ? -37.104 2.518 39.171 1.00 84.75 92 GLN A O 1
ATOM 770 N N . GLU A 1 93 ? -36.553 4.484 38.235 1.00 84.62 93 GLU A N 1
ATOM 771 C CA . GLU A 1 93 ? -36.674 5.286 39.463 1.00 84.62 93 GLU A CA 1
ATOM 772 C C . GLU A 1 93 ? -38.091 5.229 40.054 1.00 84.62 93 GLU A C 1
ATOM 774 O O . GLU A 1 93 ? -38.263 5.183 41.271 1.00 84.62 93 GLU A O 1
ATOM 779 N N . ALA A 1 94 ? -39.111 5.163 39.193 1.00 87.88 94 ALA A N 1
ATOM 780 C CA . ALA A 1 94 ? -40.508 4.989 39.582 1.00 87.88 94 ALA A CA 1
ATOM 781 C C . ALA A 1 94 ? -40.890 3.534 39.940 1.00 87.88 94 ALA A C 1
ATOM 783 O O . ALA A 1 94 ? -42.059 3.268 40.226 1.00 87.88 94 ALA A O 1
ATOM 784 N N . GLY A 1 95 ? -39.949 2.583 39.900 1.00 81.56 95 GLY A N 1
ATOM 785 C CA . GLY A 1 95 ? -40.191 1.164 40.186 1.00 81.56 95 GLY A CA 1
ATOM 786 C C . GLY A 1 95 ? -41.011 0.429 39.118 1.00 81.56 95 GLY A C 1
ATOM 787 O O . GLY A 1 95 ? -41.578 -0.628 39.391 1.00 81.56 95 GLY A O 1
ATOM 788 N N . GLN A 1 96 ? -41.112 0.985 37.910 1.00 85.19 96 GLN A N 1
ATOM 789 C CA . GLN A 1 96 ? -41.835 0.397 36.785 1.00 85.19 96 GLN A CA 1
ATOM 790 C C . GLN A 1 96 ? -40.939 -0.544 35.973 1.00 85.19 96 GLN A C 1
ATOM 792 O O . GLN A 1 96 ? -39.712 -0.426 35.969 1.00 85.19 96 GLN A O 1
ATOM 797 N N . ALA A 1 97 ? -41.568 -1.458 35.227 1.00 80.56 97 ALA A N 1
ATOM 798 C CA . ALA A 1 97 ? -40.865 -2.295 34.263 1.00 80.56 97 ALA A CA 1
ATOM 799 C C . ALA A 1 97 ? -40.143 -1.408 33.234 1.00 80.56 97 ALA A C 1
ATOM 801 O O . ALA A 1 97 ? -40.766 -0.627 32.507 1.00 80.56 97 ALA A O 1
ATOM 802 N N . SER A 1 98 ? -38.820 -1.527 33.205 1.00 82.00 98 SER A N 1
ATOM 803 C CA . SER A 1 98 ? -37.932 -0.790 32.314 1.00 82.00 98 SER A CA 1
ATOM 804 C C . SER A 1 98 ? -37.069 -1.769 31.526 1.00 82.00 98 SER A C 1
ATOM 806 O O . SER A 1 98 ? -36.900 -2.927 31.911 1.00 82.00 98 SER A O 1
ATOM 808 N N . ARG A 1 99 ? -36.572 -1.307 30.382 1.00 81.88 99 ARG A N 1
ATOM 809 C CA . ARG A 1 99 ? -35.650 -2.065 29.539 1.00 81.88 99 ARG A CA 1
ATOM 810 C C . ARG A 1 99 ? -34.266 -2.033 30.168 1.00 81.88 99 ARG A C 1
ATOM 812 O O . ARG A 1 99 ? -33.648 -0.969 30.227 1.00 81.88 99 ARG A O 1
ATOM 819 N N . ARG A 1 100 ? -33.834 -3.181 30.689 1.00 81.81 100 ARG A N 1
ATOM 820 C CA . ARG A 1 100 ? -32.609 -3.289 31.480 1.00 81.81 100 ARG A CA 1
ATOM 821 C C . ARG A 1 100 ? -31.383 -3.043 30.613 1.00 81.81 100 ARG A C 1
ATOM 823 O O . ARG A 1 100 ? -30.568 -2.221 30.999 1.00 81.81 100 ARG A O 1
ATOM 830 N N . ALA A 1 101 ? -31.289 -3.631 29.417 1.00 86.19 101 ALA A N 1
ATOM 831 C CA . ALA A 1 101 ? -30.064 -3.552 28.619 1.00 86.19 101 ALA A CA 1
ATOM 832 C C . ALA A 1 101 ? -29.698 -2.109 28.251 1.00 86.19 101 ALA A C 1
ATOM 834 O O . ALA A 1 101 ? -28.538 -1.722 28.320 1.00 86.19 101 ALA A O 1
ATOM 835 N N . LEU A 1 102 ? -30.701 -1.274 27.976 1.00 85.88 102 LEU A N 1
ATOM 836 C CA . LEU A 1 102 ? -30.514 0.144 27.660 1.00 85.88 102 LEU A CA 1
ATOM 837 C C . LEU A 1 102 ? -29.874 0.969 28.778 1.00 85.88 102 LEU A C 1
ATOM 839 O O . LEU A 1 102 ? -29.298 2.014 28.492 1.00 85.88 102 LEU A O 1
ATOM 843 N N . GLN A 1 103 ? -29.978 0.528 30.028 1.00 86.12 103 GLN A N 1
ATOM 844 C CA . GLN A 1 103 ? -29.362 1.206 31.166 1.00 86.12 103 GLN A CA 1
ATOM 845 C C . GLN A 1 103 ? -27.878 0.831 31.291 1.00 86.12 103 GLN A C 1
ATOM 847 O O . GLN A 1 103 ? -27.108 1.605 31.853 1.00 86.12 103 GLN A O 1
ATOM 852 N N . HIS A 1 104 ? -27.440 -0.299 30.727 1.00 90.56 104 HIS A N 1
ATOM 853 C CA . HIS A 1 104 ? -26.067 -0.767 30.887 1.00 90.56 104 HIS A CA 1
ATOM 854 C C . HIS A 1 104 ? -25.070 -0.017 30.018 1.00 90.56 104 HIS A C 1
ATOM 856 O O . HIS A 1 104 ? -25.267 0.219 28.823 1.00 90.56 104 HIS A O 1
ATOM 862 N N . VAL A 1 105 ? -23.916 0.271 30.619 1.00 89.81 105 VAL A N 1
ATOM 863 C CA . VAL A 1 105 ? -22.825 0.979 29.943 1.00 89.81 105 VAL A CA 1
ATOM 864 C C . VAL A 1 105 ? -22.274 0.154 28.780 1.00 89.81 105 VAL A C 1
ATOM 866 O O . VAL A 1 105 ? -22.030 0.705 27.708 1.00 89.81 105 VAL A O 1
ATOM 869 N N . GLU A 1 106 ? -22.123 -1.161 28.953 1.00 90.50 106 GLU A N 1
ATOM 870 C CA . GLU A 1 106 ? -21.616 -2.051 27.901 1.00 90.50 106 GLU A CA 1
ATOM 871 C C . GLU A 1 106 ? -22.512 -2.041 26.657 1.00 90.50 106 GLU A C 1
ATOM 873 O O . GLU A 1 106 ? -22.018 -1.953 25.530 1.00 90.50 106 GLU A O 1
ATOM 878 N N . PHE A 1 107 ? -23.831 -2.053 26.852 1.00 90.44 107 PHE A N 1
ATOM 879 C CA . PHE A 1 107 ? -24.810 -1.967 25.773 1.00 90.44 107 PHE A CA 1
ATOM 880 C C . PHE A 1 107 ? -24.706 -0.645 25.017 1.00 90.44 107 PHE A C 1
ATOM 882 O O . PHE A 1 107 ? -24.611 -0.631 23.789 1.00 90.44 107 PHE A O 1
ATOM 889 N N . LEU A 1 108 ? -24.636 0.475 25.741 1.00 89.94 108 LEU A N 1
ATOM 890 C CA . LEU A 1 108 ? -24.508 1.805 25.144 1.00 89.94 108 LEU A CA 1
ATOM 891 C C . LEU A 1 108 ? -23.186 1.970 24.376 1.00 89.94 108 LEU A C 1
ATOM 893 O O . LEU A 1 108 ? -23.172 2.531 23.277 1.00 89.94 108 LEU A O 1
ATOM 897 N N . VAL A 1 109 ? -22.078 1.449 24.913 1.00 90.62 109 VAL A N 1
ATOM 898 C CA . VAL A 1 109 ? -20.769 1.447 24.239 1.00 90.62 109 VAL A CA 1
ATOM 899 C C . VAL A 1 109 ? -20.800 0.570 22.989 1.00 90.62 109 VAL A C 1
ATOM 901 O O . VAL A 1 109 ? -20.287 0.981 21.944 1.00 90.62 109 VAL A O 1
ATOM 904 N N . SER A 1 110 ? -21.429 -0.604 23.063 1.00 90.81 110 SER A N 1
ATOM 905 C CA . SER A 1 110 ? -21.574 -1.527 21.931 1.00 90.81 110 SER A CA 1
ATOM 906 C C . SER A 1 110 ? -22.430 -0.923 20.820 1.00 90.81 110 SER A C 1
ATOM 908 O O . SER A 1 110 ? -22.063 -0.987 19.643 1.00 90.81 110 SER A O 1
ATOM 910 N N . TYR A 1 111 ? -23.520 -0.249 21.191 1.00 88.56 111 TYR A N 1
ATOM 911 C CA . TYR A 1 111 ? -24.371 0.506 20.278 1.00 88.56 111 TYR A CA 1
ATOM 912 C C . TYR A 1 111 ? -23.586 1.622 19.580 1.00 88.56 111 TYR A C 1
ATOM 914 O O . TYR A 1 111 ? -23.535 1.667 18.348 1.00 88.56 111 TYR A O 1
ATOM 922 N N . LEU A 1 112 ? -22.899 2.482 20.342 1.00 88.69 112 LEU A N 1
ATOM 923 C CA . LEU A 1 112 ? -22.102 3.579 19.786 1.00 88.69 112 LEU A CA 1
ATOM 924 C C . LEU A 1 112 ? -20.975 3.073 18.876 1.00 88.69 112 LEU A C 1
ATOM 926 O O . LEU A 1 112 ? -20.747 3.640 17.805 1.00 88.69 112 LEU A O 1
ATOM 930 N N . SER A 1 113 ? -20.282 2.008 19.279 1.00 91.81 113 SER A N 1
ATOM 931 C CA . SER A 1 113 ? -19.202 1.399 18.496 1.00 91.81 113 SER A CA 1
ATOM 932 C C . SER A 1 113 ? -19.725 0.828 17.182 1.00 91.81 113 SER A C 1
ATOM 934 O O . SER A 1 113 ? -19.140 1.069 16.126 1.00 91.81 113 SER A O 1
ATOM 936 N N . THR A 1 114 ? -20.866 0.138 17.221 1.00 90.81 114 THR A N 1
ATOM 937 C CA . THR A 1 114 ? -21.495 -0.436 16.027 1.00 90.81 114 THR A CA 1
ATOM 938 C C . THR A 1 114 ? -21.928 0.653 15.051 1.00 90.81 114 THR A C 1
ATOM 940 O O . THR A 1 114 ? -21.599 0.586 13.865 1.00 90.81 114 THR A O 1
ATOM 943 N N . TRP A 1 115 ? -22.592 1.703 15.539 1.00 87.81 115 TRP A N 1
ATOM 944 C CA . TRP A 1 115 ? -22.997 2.833 14.702 1.00 87.81 115 TRP A CA 1
ATOM 945 C C . TRP A 1 115 ? -21.808 3.602 14.135 1.00 87.81 115 TRP A C 1
ATOM 947 O O . TRP A 1 115 ? -21.805 3.927 12.948 1.00 87.81 115 TRP A O 1
ATOM 957 N N . SER A 1 116 ? -20.770 3.834 14.938 1.00 90.31 116 SER A N 1
ATOM 958 C CA . SER A 1 116 ? -19.538 4.479 14.474 1.00 90.31 116 SER A CA 1
ATOM 959 C C . SER A 1 116 ? -18.889 3.669 13.353 1.00 90.31 116 SER A C 1
ATOM 961 O O . SER A 1 116 ? -18.640 4.201 12.271 1.00 90.31 116 SER A O 1
ATOM 963 N N . SER A 1 117 ? -18.699 2.362 13.551 1.00 93.56 117 SER A N 1
ATOM 964 C CA . SER A 1 117 ? -18.170 1.463 12.519 1.00 93.56 117 SER A CA 1
ATOM 965 C C . SER A 1 117 ? -19.044 1.434 11.266 1.00 93.56 117 SER A C 1
ATOM 967 O O . SER A 1 117 ? -18.518 1.449 10.152 1.00 93.56 117 SER A O 1
ATOM 969 N N . ARG A 1 118 ? -20.375 1.455 11.407 1.00 91.44 118 ARG A N 1
ATOM 970 C CA . ARG A 1 118 ? -21.312 1.526 10.275 1.00 91.44 118 ARG A CA 1
ATOM 971 C C . ARG A 1 118 ? -21.176 2.837 9.496 1.00 91.44 118 ARG A C 1
ATOM 973 O O . ARG A 1 118 ? -21.167 2.815 8.269 1.00 91.44 118 ARG A O 1
ATOM 980 N N . ILE A 1 119 ? -21.020 3.970 10.180 1.00 91.81 119 ILE A N 1
ATOM 981 C CA . ILE A 1 119 ? -20.806 5.276 9.541 1.00 91.81 119 ILE A CA 1
ATOM 982 C C . ILE A 1 119 ? -19.462 5.297 8.808 1.00 91.81 119 ILE A C 1
ATOM 984 O O . ILE A 1 119 ? -19.414 5.637 7.625 1.00 91.81 119 ILE A O 1
ATOM 988 N N . PHE A 1 120 ? -18.373 4.894 9.468 1.00 94.25 120 PHE A N 1
ATOM 989 C CA . PHE A 1 120 ? -17.041 4.905 8.861 1.00 94.25 120 PHE A CA 1
ATOM 990 C C . PHE A 1 120 ? -16.927 3.932 7.683 1.00 94.25 120 PHE A C 1
ATOM 992 O O . PHE A 1 120 ? -16.393 4.301 6.635 1.00 94.25 120 PHE A O 1
ATOM 999 N N . SER A 1 121 ? -17.485 2.726 7.806 1.00 95.12 121 SER A N 1
ATOM 1000 C CA . SER A 1 121 ? -17.564 1.777 6.687 1.00 95.12 121 SER A CA 1
ATOM 1001 C C . SER A 1 121 ? -18.441 2.307 5.554 1.00 95.12 121 SER A C 1
ATOM 1003 O O . SER A 1 121 ? -18.061 2.188 4.392 1.00 95.12 121 SER A O 1
ATOM 1005 N N . GLY A 1 122 ? -19.554 2.976 5.870 1.00 95.06 122 GLY A N 1
ATOM 1006 C CA . GLY A 1 122 ? -20.400 3.655 4.892 1.00 95.06 122 GLY A CA 1
ATOM 1007 C C . GLY A 1 122 ? -19.646 4.726 4.101 1.00 95.06 122 GLY A C 1
ATOM 1008 O O . GLY A 1 122 ? -19.753 4.766 2.876 1.00 95.06 122 GLY A O 1
ATOM 1009 N N . ILE A 1 123 ? -18.828 5.548 4.766 1.00 93.88 123 ILE A N 1
ATOM 1010 C CA . ILE A 1 123 ? -17.974 6.551 4.108 1.00 93.88 123 ILE A CA 1
ATOM 1011 C C . ILE A 1 123 ? -16.930 5.871 3.217 1.00 93.88 123 ILE A C 1
ATOM 1013 O O . ILE A 1 123 ? -16.755 6.277 2.067 1.00 93.88 123 ILE A O 1
ATOM 1017 N N . ALA A 1 124 ? -16.251 4.836 3.719 1.00 93.62 124 ALA A N 1
ATOM 1018 C CA . ALA A 1 124 ? -15.241 4.105 2.958 1.00 93.62 124 ALA A CA 1
ATOM 1019 C C . ALA A 1 124 ? -15.840 3.454 1.700 1.00 93.62 124 ALA A C 1
ATOM 1021 O O . ALA A 1 124 ? -15.304 3.615 0.603 1.00 93.62 124 ALA A O 1
ATOM 1022 N N . GLU A 1 125 ? -16.992 2.794 1.827 1.00 94.75 125 GLU A N 1
ATOM 1023 C CA . GLU A 1 125 ? -17.706 2.186 0.704 1.00 94.75 125 GLU A CA 1
ATOM 1024 C C . GLU A 1 125 ? -18.255 3.236 -0.269 1.00 94.75 125 GLU A C 1
ATOM 1026 O O . GLU A 1 125 ? -18.157 3.057 -1.483 1.00 94.75 125 GLU A O 1
ATOM 1031 N N . ALA A 1 126 ? -18.762 4.373 0.219 1.00 93.81 126 ALA A N 1
ATOM 1032 C CA . ALA A 1 126 ? -19.180 5.480 -0.639 1.00 93.81 126 ALA A CA 1
ATOM 1033 C C . ALA A 1 126 ? -18.001 6.055 -1.438 1.00 93.81 126 ALA A C 1
ATOM 1035 O O . ALA A 1 126 ? -18.120 6.273 -2.647 1.00 93.81 126 ALA A O 1
ATOM 1036 N N . LYS A 1 127 ? -16.840 6.256 -0.799 1.00 89.12 127 LYS A N 1
ATOM 1037 C CA . LYS A 1 127 ? -15.612 6.702 -1.472 1.00 89.12 127 LYS A CA 1
ATOM 1038 C C . LYS A 1 127 ? -15.133 5.681 -2.496 1.00 89.12 127 LYS A C 1
ATOM 1040 O O . LYS A 1 127 ? -14.864 6.062 -3.629 1.00 89.12 127 LYS A O 1
ATOM 1045 N N . LYS A 1 128 ? -15.123 4.395 -2.150 1.00 89.12 128 LYS A N 1
ATOM 1046 C CA . LYS A 1 128 ? -14.777 3.295 -3.059 1.00 89.12 128 LYS A CA 1
ATOM 1047 C C . LYS A 1 128 ? -15.691 3.246 -4.286 1.00 89.12 128 LYS A C 1
ATOM 1049 O O . LYS A 1 128 ? -15.191 3.176 -5.401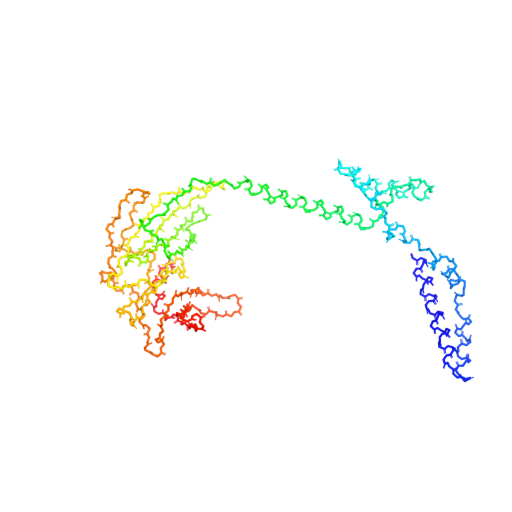 1.00 89.12 128 LYS A O 1
ATOM 1054 N N . ARG A 1 129 ? -17.013 3.362 -4.108 1.00 88.62 129 ARG A N 1
ATOM 1055 C CA . ARG A 1 129 ? -17.994 3.429 -5.214 1.00 88.62 129 ARG A CA 1
ATOM 1056 C C . ARG A 1 129 ? -17.877 4.702 -6.052 1.00 88.62 129 ARG A C 1
ATOM 1058 O O . ARG A 1 129 ? -18.308 4.718 -7.201 1.00 88.62 129 ARG A O 1
ATOM 1065 N N . SER A 1 130 ? -17.314 5.765 -5.480 1.00 85.12 130 SER A N 1
ATOM 1066 C CA . SER A 1 130 ? -17.072 7.026 -6.186 1.00 85.12 130 SER A CA 1
ATOM 1067 C C . SER A 1 130 ? -15.830 6.976 -7.082 1.00 85.12 130 SER A C 1
ATOM 1069 O O . SER A 1 130 ? -15.690 7.829 -7.956 1.00 85.12 130 SER A O 1
ATOM 1071 N N . VAL A 1 131 ? -14.944 5.987 -6.910 1.00 82.62 131 VAL A N 1
ATOM 1072 C CA . VAL A 1 131 ? -13.803 5.773 -7.809 1.00 82.62 131 VAL A CA 1
ATOM 1073 C C . VAL A 1 131 ? -14.294 5.057 -9.061 1.00 82.62 131 VAL A C 1
ATOM 1075 O O . VAL A 1 131 ? -14.664 3.885 -9.031 1.00 82.62 131 VAL A O 1
ATOM 1078 N N . ARG A 1 132 ? -14.293 5.773 -10.185 1.00 78.50 132 ARG A N 1
ATOM 1079 C CA . ARG A 1 132 ? -14.573 5.196 -11.501 1.00 78.50 132 ARG A CA 1
ATOM 1080 C C . ARG A 1 132 ? -13.255 4.838 -12.161 1.00 78.50 132 ARG A C 1
ATOM 1082 O O . ARG A 1 132 ? -12.466 5.723 -12.481 1.00 78.50 132 ARG A O 1
ATOM 1089 N N . PHE A 1 133 ? -13.024 3.549 -12.365 1.00 74.81 133 PHE A N 1
ATOM 1090 C CA . PHE A 1 133 ? -11.901 3.098 -13.174 1.00 74.81 133 PHE A CA 1
ATOM 1091 C C . PHE A 1 133 ? -12.219 3.334 -14.653 1.00 74.81 133 PHE A C 1
ATOM 1093 O O . PHE A 1 133 ? -13.319 3.026 -15.115 1.00 74.81 133 PHE A O 1
ATOM 1100 N N . GLY A 1 134 ? -11.259 3.901 -15.384 1.00 76.31 134 GLY A N 1
ATOM 1101 C CA . GLY A 1 134 ? -11.306 3.937 -16.844 1.00 76.31 134 GLY A CA 1
ATOM 1102 C C . GLY A 1 134 ? -11.094 2.547 -17.452 1.00 76.31 134 GLY A C 1
ATOM 1103 O O . GLY A 1 134 ? -10.949 1.549 -16.744 1.00 76.31 134 GLY A O 1
ATOM 1104 N N . SER A 1 135 ? -11.041 2.476 -18.781 1.00 80.06 135 SER A N 1
ATOM 1105 C CA . SER A 1 135 ? -10.653 1.248 -19.475 1.00 80.06 135 SER A CA 1
ATOM 1106 C C . SER A 1 135 ? -9.194 0.897 -19.149 1.00 80.06 135 SER A C 1
ATOM 1108 O O . SER A 1 135 ? -8.320 1.747 -19.356 1.00 80.06 135 SER A O 1
ATOM 1110 N N . PRO A 1 136 ? -8.897 -0.320 -18.659 1.00 83.94 136 PRO A N 1
ATOM 1111 C CA . PRO A 1 136 ? -7.523 -0.725 -18.398 1.00 83.94 136 PRO A CA 1
ATOM 1112 C C . PRO A 1 136 ? -6.738 -0.793 -19.711 1.00 83.94 136 PRO A C 1
ATOM 1114 O O . PRO A 1 136 ? -7.226 -1.330 -20.706 1.00 83.94 136 PRO A O 1
ATOM 1117 N N . LEU A 1 137 ? -5.505 -0.288 -19.705 1.00 85.44 137 LEU A N 1
ATOM 1118 C CA . LEU A 1 137 ? -4.571 -0.474 -20.811 1.00 85.44 137 LEU A CA 1
ATOM 1119 C C . LEU A 1 137 ? -3.694 -1.689 -20.538 1.00 85.44 137 LEU A C 1
ATOM 1121 O O . LEU A 1 137 ? -2.999 -1.759 -19.524 1.00 85.44 137 LEU A O 1
ATOM 1125 N N . LYS A 1 138 ? -3.703 -2.640 -21.469 1.00 89.19 138 LYS A N 1
ATOM 1126 C CA . LYS A 1 138 ? -2.828 -3.806 -21.413 1.00 89.19 138 LYS A CA 1
ATOM 1127 C C . LYS A 1 138 ? -1.446 -3.438 -21.951 1.00 89.19 138 LYS A C 1
ATOM 1129 O O . LYS A 1 138 ? -1.278 -3.243 -23.155 1.00 89.19 138 LYS A O 1
ATOM 1134 N N . LEU A 1 139 ? -0.456 -3.386 -21.067 1.00 91.19 139 LEU A N 1
ATOM 1135 C CA . LEU A 1 139 ? 0.951 -3.304 -21.455 1.00 91.19 139 LEU A CA 1
ATOM 1136 C C . LEU A 1 139 ? 1.474 -4.710 -21.767 1.00 91.19 139 LEU A C 1
ATOM 1138 O O . LEU A 1 139 ? 1.195 -5.658 -21.032 1.00 91.19 139 LEU A O 1
ATOM 1142 N N . SER A 1 140 ? 2.193 -4.853 -22.876 1.00 90.12 140 SER A N 1
ATOM 1143 C CA . SER A 1 140 ? 2.719 -6.127 -23.357 1.00 90.12 140 SER A CA 1
ATOM 1144 C C . SER A 1 140 ? 4.094 -5.927 -23.980 1.00 90.12 140 SER A C 1
ATOM 1146 O O . SER A 1 140 ? 4.341 -4.925 -24.650 1.00 90.12 140 SER A O 1
ATOM 1148 N N . VAL A 1 141 ? 4.962 -6.913 -23.776 1.00 88.94 141 VAL A N 1
ATOM 1149 C CA . VAL A 1 141 ? 6.285 -7.030 -24.413 1.00 88.94 141 VAL A CA 1
ATOM 1150 C C . VAL A 1 141 ? 6.370 -8.296 -25.277 1.00 88.94 141 VAL A C 1
ATOM 1152 O O . VAL A 1 141 ? 7.449 -8.791 -25.562 1.00 88.94 141 VAL A O 1
ATOM 1155 N N . GLY A 1 142 ? 5.217 -8.881 -25.633 1.00 86.38 142 GLY A N 1
ATOM 1156 C CA . GLY A 1 142 ? 5.114 -10.094 -26.458 1.00 86.38 142 GLY A CA 1
ATOM 1157 C C . GLY A 1 142 ? 5.427 -11.409 -25.732 1.00 86.38 142 GLY A C 1
ATOM 1158 O O . GLY A 1 142 ? 4.973 -12.464 -26.166 1.00 86.38 142 GLY A O 1
ATOM 1159 N N . GLU A 1 143 ? 6.126 -11.352 -24.599 1.00 87.19 143 GLU A N 1
ATOM 1160 C CA . GLU A 1 143 ? 6.607 -12.519 -23.856 1.00 87.19 143 GLU A CA 1
ATOM 1161 C C . GLU A 1 143 ? 6.239 -12.478 -22.361 1.00 87.19 143 GLU A C 1
ATOM 1163 O O . GLU A 1 143 ? 5.634 -11.525 -21.860 1.00 87.19 143 GLU A O 1
ATOM 1168 N N . ALA A 1 144 ? 6.597 -13.540 -21.631 1.00 91.62 144 ALA A N 1
ATOM 1169 C CA . ALA A 1 144 ? 6.387 -13.626 -20.191 1.00 91.62 144 ALA A CA 1
ATOM 1170 C C . ALA A 1 144 ? 7.257 -12.598 -19.447 1.00 91.62 144 ALA A C 1
ATOM 1172 O O . ALA A 1 144 ? 8.482 -12.715 -19.389 1.00 91.62 144 ALA A O 1
ATOM 1173 N N . ILE A 1 145 ? 6.598 -11.601 -18.855 1.00 94.00 145 ILE A N 1
ATOM 1174 C CA . ILE A 1 145 ? 7.233 -10.534 -18.078 1.00 94.00 145 ILE A CA 1
ATOM 1175 C C . ILE A 1 145 ? 7.863 -11.129 -16.815 1.00 94.00 145 ILE A C 1
ATOM 1177 O O . ILE A 1 145 ? 7.187 -11.794 -16.029 1.00 94.00 145 ILE A O 1
ATOM 1181 N N . THR A 1 146 ? 9.147 -10.850 -16.598 1.00 93.56 146 THR A N 1
ATOM 1182 C CA . THR A 1 146 ? 9.884 -11.257 -15.391 1.00 93.56 146 THR A CA 1
ATOM 1183 C C . THR A 1 146 ? 10.280 -10.087 -14.507 1.00 93.56 146 THR A C 1
ATOM 1185 O O . THR A 1 146 ? 10.470 -10.279 -13.308 1.00 93.56 146 THR A O 1
ATOM 1188 N N . THR A 1 147 ? 10.362 -8.886 -15.076 1.00 95.19 147 THR A N 1
ATOM 1189 C CA . THR A 1 147 ? 10.704 -7.663 -14.349 1.00 95.19 147 THR A CA 1
ATOM 1190 C C . THR A 1 147 ? 9.628 -6.621 -14.595 1.00 95.19 147 THR A C 1
ATOM 1192 O O . THR A 1 147 ? 9.266 -6.358 -15.743 1.00 95.19 147 THR A O 1
ATOM 1195 N N . ILE A 1 148 ? 9.119 -6.047 -13.506 1.00 96.12 148 ILE A N 1
ATOM 1196 C CA . ILE A 1 148 ? 8.164 -4.945 -13.516 1.00 96.12 148 ILE A CA 1
ATOM 1197 C C . ILE A 1 148 ? 8.523 -3.963 -12.409 1.00 96.12 148 ILE A C 1
ATOM 1199 O O . ILE A 1 148 ? 8.713 -4.357 -11.259 1.00 96.12 148 ILE A O 1
ATOM 1203 N N . ASP A 1 149 ? 8.566 -2.687 -12.759 1.00 97.25 149 ASP A N 1
ATOM 1204 C CA . ASP A 1 149 ? 8.576 -1.601 -11.787 1.00 97.25 149 ASP A CA 1
ATOM 1205 C C . ASP A 1 149 ? 7.760 -0.429 -12.337 1.00 97.25 149 ASP A C 1
ATOM 1207 O O . ASP A 1 149 ? 7.567 -0.302 -13.553 1.00 97.25 149 ASP A O 1
ATOM 1211 N N . LEU A 1 150 ? 7.228 0.402 -11.445 1.00 95.69 150 LEU A N 1
ATOM 1212 C CA . LEU A 1 150 ? 6.354 1.513 -11.809 1.00 95.69 150 LEU A CA 1
ATOM 1213 C C . LEU A 1 150 ? 6.668 2.731 -10.951 1.00 95.69 150 LEU A C 1
ATOM 1215 O O . LEU A 1 150 ? 6.795 2.634 -9.732 1.00 95.69 150 LEU A O 1
ATOM 1219 N N . ARG A 1 151 ? 6.710 3.895 -11.594 1.00 94.31 151 ARG A N 1
ATOM 1220 C CA . ARG A 1 151 ? 6.867 5.187 -10.934 1.00 94.31 151 ARG A CA 1
ATOM 1221 C C . ARG A 1 151 ? 5.822 6.154 -11.462 1.00 94.31 151 ARG A C 1
ATOM 1223 O O . ARG A 1 151 ? 5.645 6.286 -12.668 1.00 94.31 151 ARG A O 1
ATOM 1230 N N . MET A 1 152 ? 5.123 6.822 -10.554 1.00 92.44 152 MET A N 1
ATOM 1231 C CA . MET A 1 152 ? 4.224 7.917 -10.898 1.00 92.44 152 MET A CA 1
ATOM 1232 C C . MET A 1 152 ? 4.905 9.229 -10.529 1.00 92.44 152 MET A C 1
ATOM 1234 O O . MET A 1 152 ? 5.271 9.421 -9.373 1.00 92.44 152 MET A O 1
ATOM 1238 N N . CYS A 1 153 ? 5.068 10.105 -11.513 1.00 90.19 153 CYS A N 1
ATOM 1239 C CA . CYS A 1 153 ? 5.713 11.402 -11.376 1.00 90.19 153 CYS A CA 1
ATOM 1240 C C . CYS A 1 153 ? 4.665 12.501 -11.563 1.00 90.19 153 CYS A C 1
ATOM 1242 O O . CYS A 1 153 ? 3.887 12.471 -12.522 1.00 90.19 153 CYS A O 1
ATOM 1244 N N . GLU A 1 154 ? 4.636 13.478 -10.663 1.00 85.88 154 GLU A N 1
ATOM 1245 C CA . GLU A 1 154 ? 3.796 14.662 -10.834 1.00 85.88 154 GLU A CA 1
ATOM 1246 C C . GLU A 1 154 ? 4.419 15.561 -11.907 1.00 85.88 154 GLU A C 1
ATOM 1248 O O . GLU A 1 154 ? 5.581 15.944 -11.818 1.00 85.88 154 GLU A O 1
ATOM 1253 N N . THR A 1 155 ? 3.664 15.868 -12.960 1.00 82.25 155 THR A N 1
ATOM 1254 C CA . THR A 1 155 ? 4.110 16.782 -14.025 1.00 82.25 155 THR A CA 1
ATOM 1255 C C . THR A 1 155 ? 3.535 18.181 -13.803 1.00 82.25 155 THR A C 1
ATOM 1257 O O . THR A 1 155 ? 4.198 19.182 -14.061 1.00 82.25 155 THR A O 1
ATOM 1260 N N . SER A 1 156 ? 2.299 18.260 -13.304 1.00 84.12 156 SER A N 1
ATOM 1261 C CA . SER A 1 156 ? 1.661 19.486 -12.818 1.00 84.12 156 SER A CA 1
ATOM 1262 C C . SER A 1 156 ? 0.521 19.142 -11.852 1.00 84.12 156 SER A C 1
ATOM 1264 O O . SER A 1 156 ? 0.128 17.981 -11.757 1.00 84.12 156 SER A O 1
ATOM 1266 N N . ALA A 1 157 ? -0.081 20.152 -11.215 1.00 81.62 157 ALA A N 1
ATOM 1267 C CA . ALA A 1 157 ? -1.138 19.977 -10.209 1.00 81.62 157 ALA A CA 1
ATOM 1268 C C . ALA A 1 157 ? -2.314 19.070 -10.641 1.00 81.62 157 ALA A C 1
ATOM 1270 O O . ALA A 1 157 ? -2.970 18.471 -9.796 1.00 81.62 157 ALA A O 1
ATOM 1271 N N . ASN A 1 158 ? -2.586 18.966 -11.949 1.00 82.50 158 ASN A N 1
ATOM 1272 C CA . ASN A 1 158 ? -3.666 18.148 -12.511 1.00 82.50 158 ASN A CA 1
ATOM 1273 C C . ASN A 1 158 ? -3.173 17.138 -13.562 1.00 82.50 158 ASN A C 1
ATOM 1275 O O . ASN A 1 158 ? -3.982 16.608 -14.326 1.00 82.50 158 ASN A O 1
ATOM 1279 N N . GLN A 1 159 ? -1.865 16.881 -13.636 1.00 87.44 159 GLN A N 1
ATOM 1280 C CA . GLN A 1 159 ? -1.286 15.956 -14.605 1.00 87.44 159 GLN A CA 1
ATOM 1281 C C . GLN A 1 159 ? -0.159 15.135 -13.985 1.00 87.44 159 GLN A C 1
ATOM 1283 O O . GLN A 1 159 ? 0.800 15.675 -13.436 1.00 87.44 159 GLN A O 1
ATOM 1288 N N . GLY A 1 160 ? -0.252 13.819 -14.134 1.00 90.19 160 GLY A N 1
ATOM 1289 C CA . GLY A 1 160 ? 0.790 12.880 -13.747 1.00 90.19 160 GLY A CA 1
ATOM 1290 C C . GLY A 1 160 ? 1.297 12.099 -14.949 1.00 90.19 160 GLY A C 1
ATOM 1291 O O . GLY A 1 160 ? 0.553 11.826 -15.891 1.00 90.19 160 GLY A O 1
ATOM 1292 N N . THR A 1 161 ? 2.555 11.692 -14.898 1.00 91.94 161 THR A N 1
ATOM 1293 C CA . THR A 1 161 ? 3.134 10.751 -15.852 1.00 91.94 161 THR A CA 1
ATOM 1294 C C . THR A 1 161 ? 3.466 9.462 -15.117 1.00 91.94 161 THR A C 1
ATOM 1296 O O . THR A 1 161 ? 4.168 9.472 -14.111 1.00 91.94 161 THR A O 1
ATOM 1299 N N . ILE A 1 162 ? 2.936 8.345 -15.603 1.00 93.69 162 ILE A N 1
ATOM 1300 C CA . ILE A 1 162 ? 3.276 7.011 -15.122 1.00 93.69 162 ILE A CA 1
ATOM 1301 C C . ILE A 1 162 ? 4.340 6.437 -16.041 1.00 93.69 162 ILE A C 1
ATOM 1303 O O . ILE A 1 162 ? 4.089 6.210 -17.227 1.00 93.69 162 ILE A O 1
ATOM 1307 N N . TYR A 1 163 ? 5.496 6.148 -15.464 1.00 94.94 163 TYR A N 1
ATOM 1308 C CA . TYR A 1 163 ? 6.514 5.323 -16.079 1.00 94.94 163 TYR A CA 1
ATOM 1309 C C . TYR A 1 163 ? 6.357 3.881 -15.615 1.00 94.94 163 TYR A C 1
ATOM 1311 O O . TYR A 1 163 ? 6.144 3.603 -14.435 1.00 94.94 163 TYR A O 1
ATOM 1319 N N . THR A 1 164 ? 6.445 2.941 -16.544 1.00 96.50 164 THR A N 1
ATOM 1320 C CA . THR A 1 164 ? 6.427 1.508 -16.244 1.00 96.50 164 THR A CA 1
ATOM 1321 C C . THR A 1 164 ? 7.542 0.844 -17.020 1.00 96.50 164 THR A C 1
ATOM 1323 O O . THR A 1 164 ? 7.608 0.986 -18.237 1.00 96.50 164 THR A O 1
ATOM 1326 N N . VAL A 1 165 ? 8.414 0.122 -16.327 1.00 96.56 165 VAL A N 1
ATOM 1327 C CA . VAL A 1 165 ? 9.451 -0.687 -16.964 1.00 96.56 165 VAL A CA 1
ATOM 1328 C C . VAL A 1 165 ? 8.997 -2.136 -16.980 1.00 96.56 165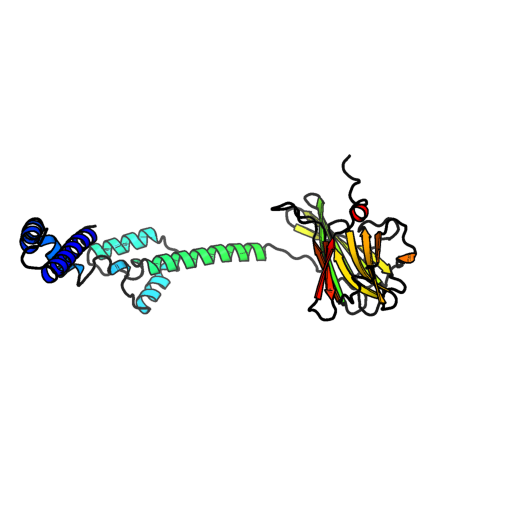 VAL A C 1
ATOM 1330 O O . VAL A 1 165 ? 8.550 -2.651 -15.957 1.00 96.56 165 VAL A O 1
ATOM 1333 N N . LEU A 1 166 ? 9.088 -2.778 -18.142 1.00 96.00 166 LEU A N 1
ATOM 1334 C CA . LEU A 1 166 ? 8.807 -4.197 -18.330 1.00 96.00 166 LEU A CA 1
ATOM 1335 C C . LEU A 1 166 ? 9.969 -4.854 -19.068 1.00 96.00 166 LEU A C 1
ATOM 1337 O O . LEU A 1 166 ? 10.485 -4.304 -20.042 1.00 96.00 166 LEU A O 1
ATOM 1341 N N . ALA A 1 167 ? 10.339 -6.056 -18.645 1.00 94.50 167 ALA A N 1
ATOM 1342 C CA . ALA A 1 167 ? 11.286 -6.890 -19.374 1.00 94.50 167 ALA A CA 1
ATOM 1343 C C . ALA A 1 167 ? 10.912 -8.370 -19.262 1.00 94.50 167 ALA A C 1
ATOM 1345 O O . ALA A 1 167 ? 10.330 -8.809 -18.261 1.00 94.50 167 ALA A O 1
ATOM 1346 N N . ALA A 1 168 ? 11.258 -9.126 -20.298 1.00 92.44 168 ALA A N 1
ATOM 1347 C CA . ALA A 1 168 ? 11.161 -10.577 -20.330 1.00 92.44 168 ALA A CA 1
ATOM 1348 C C . ALA A 1 168 ? 12.559 -11.183 -20.163 1.00 92.44 168 ALA A C 1
ATOM 1350 O O . ALA A 1 168 ? 13.552 -10.603 -20.586 1.00 92.44 168 ALA A O 1
ATOM 1351 N N . LYS A 1 169 ? 12.649 -12.370 -19.560 1.00 85.19 169 LYS A N 1
ATOM 1352 C CA . LYS A 1 169 ? 13.940 -13.038 -19.314 1.00 85.19 169 LYS A CA 1
ATOM 1353 C C . LYS A 1 169 ? 14.618 -13.534 -20.594 1.00 85.19 169 LYS A C 1
ATOM 1355 O O . LYS A 1 169 ? 15.824 -13.753 -20.612 1.00 85.19 169 LYS A O 1
ATOM 1360 N N . THR A 1 170 ? 13.826 -13.788 -21.624 1.00 82.06 170 THR A N 1
ATOM 1361 C CA . THR A 1 170 ? 14.243 -14.370 -22.903 1.00 82.06 170 THR A CA 1
ATOM 1362 C C . THR A 1 170 ? 14.794 -13.338 -23.882 1.00 82.06 170 THR A C 1
ATOM 1364 O O . THR A 1 170 ? 15.437 -13.727 -24.855 1.00 82.06 170 THR A O 1
ATOM 1367 N N . THR A 1 171 ? 14.616 -12.044 -23.608 1.00 84.50 171 THR A N 1
ATOM 1368 C CA . THR A 1 171 ? 15.164 -10.956 -24.418 1.00 84.50 171 THR A CA 1
ATOM 1369 C C . THR A 1 171 ? 16.180 -10.147 -23.623 1.00 84.50 171 THR A C 1
ATOM 1371 O O . THR A 1 171 ? 16.045 -9.934 -22.421 1.00 84.50 171 THR A O 1
ATOM 1374 N N . ASN A 1 172 ? 17.183 -9.611 -24.316 1.00 90.06 172 ASN A N 1
ATOM 1375 C CA . ASN A 1 172 ? 18.069 -8.588 -23.759 1.00 90.06 172 ASN A CA 1
ATOM 1376 C C . ASN A 1 172 ? 17.440 -7.193 -23.903 1.00 90.06 172 ASN A C 1
ATOM 1378 O O . ASN A 1 172 ? 18.144 -6.212 -24.114 1.00 90.06 172 ASN A O 1
ATOM 1382 N N . LYS A 1 173 ? 16.106 -7.093 -23.850 1.00 92.50 173 LYS A N 1
ATOM 1383 C CA . LYS A 1 173 ? 15.368 -5.858 -24.115 1.00 92.50 173 LYS A CA 1
ATOM 1384 C C . LYS A 1 173 ? 14.610 -5.395 -22.883 1.00 92.50 173 LYS A C 1
ATOM 1386 O O . LYS A 1 173 ? 13.976 -6.179 -22.179 1.00 92.50 173 LYS A O 1
ATOM 1391 N N . VAL A 1 174 ? 14.650 -4.090 -22.658 1.00 94.31 174 VAL A N 1
ATOM 1392 C CA . VAL A 1 174 ? 13.919 -3.400 -21.600 1.00 94.31 174 VAL A CA 1
ATOM 1393 C C . VAL A 1 174 ? 12.961 -2.419 -22.250 1.00 94.31 174 VAL A C 1
ATOM 1395 O O . VAL A 1 174 ? 13.366 -1.558 -23.029 1.00 94.31 174 VAL A O 1
ATOM 1398 N N . HIS A 1 175 ? 11.679 -2.536 -21.927 1.00 94.00 175 HIS A N 1
ATOM 1399 C CA . HIS A 1 175 ? 10.645 -1.663 -22.458 1.00 94.00 175 HIS A CA 1
ATOM 1400 C C . HIS A 1 175 ? 10.242 -0.651 -21.394 1.00 94.00 175 HIS A C 1
ATOM 1402 O O . HIS A 1 175 ? 9.843 -1.026 -20.292 1.00 94.00 175 HIS A O 1
ATOM 1408 N N . VAL A 1 176 ? 10.316 0.632 -21.737 1.00 94.62 176 VAL A N 1
ATOM 1409 C CA . VAL A 1 176 ? 9.874 1.729 -20.875 1.00 94.62 176 VAL A CA 1
ATOM 1410 C C . VAL A 1 176 ? 8.606 2.317 -21.472 1.00 94.62 176 VAL A C 1
ATOM 1412 O O . VAL A 1 176 ? 8.604 2.860 -22.577 1.00 94.62 176 VAL A O 1
ATOM 1415 N N . PHE A 1 177 ? 7.508 2.188 -20.742 1.00 94.44 177 PHE A N 1
ATOM 1416 C CA . PHE A 1 177 ? 6.216 2.759 -21.081 1.00 94.44 177 PHE A CA 1
ATOM 1417 C C . PHE A 1 177 ? 6.035 4.070 -20.337 1.00 94.44 177 PHE A C 1
ATOM 1419 O O . PHE A 1 177 ? 6.334 4.163 -19.149 1.00 94.44 177 PHE A O 1
ATOM 1426 N N . ARG A 1 178 ? 5.492 5.061 -21.034 1.00 93.38 178 ARG A N 1
ATOM 1427 C CA . ARG A 1 178 ? 5.135 6.367 -20.490 1.00 93.38 178 ARG A CA 1
ATOM 1428 C C . ARG A 1 178 ? 3.667 6.629 -20.786 1.00 93.38 178 ARG A C 1
ATOM 1430 O O . ARG A 1 178 ? 3.292 6.739 -21.953 1.00 93.38 178 ARG A O 1
ATOM 1437 N N . SER A 1 179 ? 2.853 6.714 -19.741 1.00 92.50 179 SER A N 1
ATOM 1438 C CA . SER A 1 179 ? 1.413 6.978 -19.828 1.00 92.50 179 SER A CA 1
ATOM 1439 C C . SER A 1 179 ? 1.083 8.260 -19.081 1.00 92.50 179 SER A C 1
ATOM 1441 O O . SER A 1 179 ? 1.337 8.363 -17.884 1.00 92.50 179 SER A O 1
ATOM 1443 N N . THR A 1 180 ? 0.502 9.238 -19.765 1.00 90.81 180 THR A N 1
ATOM 1444 C CA . THR A 1 180 ? 0.085 10.492 -19.129 1.00 90.81 180 THR A CA 1
ATOM 1445 C C . THR A 1 180 ? -1.347 10.375 -18.619 1.00 90.81 180 THR A C 1
ATOM 1447 O O . THR A 1 180 ? -2.229 9.887 -19.327 1.00 90.81 180 THR A O 1
ATOM 1450 N N . ILE A 1 181 ? -1.578 10.840 -17.396 1.00 89.75 181 ILE A N 1
ATOM 1451 C CA . ILE A 1 181 ? -2.889 10.930 -16.761 1.00 89.75 181 ILE A CA 1
ATOM 1452 C C . ILE A 1 181 ? -3.205 12.393 -16.510 1.00 89.75 181 ILE A C 1
ATOM 1454 O O . ILE A 1 181 ? -2.435 13.090 -15.855 1.00 89.75 181 ILE A O 1
ATOM 1458 N N . ASP A 1 182 ? -4.382 12.814 -16.949 1.00 88.50 182 ASP A N 1
ATOM 1459 C CA . ASP A 1 182 ? -4.949 14.107 -16.593 1.00 88.50 182 ASP A CA 1
ATOM 1460 C C . ASP A 1 182 ? -6.084 13.934 -15.597 1.00 88.50 182 ASP A C 1
ATOM 1462 O O . ASP A 1 182 ? -6.884 13.005 -15.710 1.00 88.50 182 ASP A O 1
ATOM 1466 N N . ILE A 1 183 ? -6.206 14.874 -14.667 1.00 83.69 183 ILE A N 1
ATOM 1467 C CA . ILE A 1 183 ? -7.289 14.919 -13.692 1.00 83.69 183 ILE A CA 1
ATOM 1468 C C . ILE A 1 183 ? -8.131 16.162 -13.971 1.00 83.69 183 ILE A C 1
ATOM 1470 O O . ILE A 1 183 ? -7.687 17.289 -13.778 1.00 83.69 183 ILE A O 1
ATOM 1474 N N . THR A 1 184 ? -9.373 15.968 -14.413 1.00 82.44 184 THR A N 1
ATOM 1475 C CA . THR A 1 184 ? -10.334 17.061 -14.634 1.00 82.44 184 THR A CA 1
ATOM 1476 C C . THR A 1 184 ? -11.559 16.837 -13.760 1.00 82.44 184 THR A C 1
ATOM 1478 O O . THR A 1 184 ? -12.216 15.805 -13.872 1.00 82.44 184 THR A O 1
ATOM 1481 N N . ASN A 1 185 ? -11.878 17.785 -12.870 1.00 79.69 185 ASN A N 1
ATOM 1482 C CA . ASN A 1 185 ? -13.004 17.682 -11.924 1.00 79.69 185 ASN A CA 1
ATOM 1483 C C . ASN A 1 185 ? -13.002 16.376 -11.098 1.00 79.69 185 ASN A C 1
ATOM 1485 O O . ASN A 1 185 ? -14.052 15.789 -10.843 1.00 79.69 185 ASN A O 1
ATOM 1489 N N . GLY A 1 186 ? -11.815 15.892 -10.712 1.00 73.38 186 GLY A N 1
ATOM 1490 C CA . GLY A 1 186 ? -11.655 14.639 -9.965 1.00 73.38 186 GLY A CA 1
ATOM 1491 C C . GLY A 1 186 ? -11.824 13.362 -10.798 1.00 73.38 186 GLY A C 1
ATOM 1492 O O . GLY A 1 186 ? -11.828 12.272 -10.231 1.00 73.38 186 GLY A O 1
ATOM 1493 N N . ILE A 1 187 ? -11.955 13.474 -12.123 1.00 79.31 187 ILE A N 1
ATOM 1494 C CA . ILE A 1 187 ? -11.977 12.341 -13.050 1.00 79.31 187 ILE A CA 1
ATOM 1495 C C . ILE A 1 187 ? -10.598 12.215 -13.693 1.00 79.31 187 ILE A C 1
ATOM 1497 O O . ILE A 1 187 ? -10.147 13.133 -14.381 1.00 79.31 187 ILE A O 1
ATOM 1501 N N . SER A 1 188 ? -9.951 11.070 -13.480 1.00 82.62 188 SER A N 1
ATOM 1502 C CA . SER A 1 188 ? -8.682 10.728 -14.119 1.00 82.62 188 SER A CA 1
ATOM 1503 C C . SER A 1 188 ? -8.928 10.150 -15.512 1.00 82.62 188 SER A C 1
ATOM 1505 O O . SER A 1 188 ? -9.661 9.171 -15.659 1.00 82.62 188 SER A O 1
ATOM 1507 N N . ALA A 1 189 ? -8.294 10.721 -16.529 1.00 84.75 189 ALA A N 1
ATOM 1508 C CA . ALA A 1 189 ? -8.314 10.232 -17.899 1.00 84.75 189 ALA A CA 1
ATOM 1509 C C . ALA A 1 189 ? -6.888 9.909 -18.348 1.00 84.75 189 ALA A C 1
ATOM 1511 O O . ALA A 1 189 ? -5.988 10.742 -18.244 1.00 84.75 189 ALA A O 1
ATOM 1512 N N . MET A 1 190 ? -6.684 8.694 -18.854 1.00 84.44 190 MET A N 1
ATOM 1513 C CA . MET A 1 190 ? -5.410 8.302 -19.448 1.00 84.44 190 MET A CA 1
ATOM 1514 C C . MET A 1 190 ? -5.360 8.786 -20.897 1.00 84.44 190 MET A C 1
ATOM 1516 O O . MET A 1 190 ? -6.297 8.560 -21.665 1.00 84.44 190 MET A O 1
ATOM 1520 N N . ARG A 1 191 ? -4.281 9.478 -21.257 1.00 83.56 191 ARG A N 1
ATOM 1521 C CA . ARG A 1 191 ? -3.993 9.892 -22.634 1.00 83.56 191 ARG A CA 1
ATOM 1522 C C . ARG A 1 191 ? -3.289 8.762 -23.396 1.00 83.56 191 ARG A C 1
ATOM 1524 O O . ARG A 1 191 ? -3.298 7.609 -22.977 1.00 83.56 191 ARG A O 1
ATOM 1531 N N . ALA A 1 192 ? -2.683 9.101 -24.533 1.00 84.06 192 ALA A N 1
ATOM 1532 C CA . ALA A 1 192 ? -1.843 8.186 -25.288 1.00 84.06 192 ALA A CA 1
ATOM 1533 C C . ALA A 1 192 ? -0.678 7.670 -24.428 1.00 84.06 192 ALA A C 1
ATOM 1535 O O . ALA A 1 192 ? 0.022 8.446 -23.772 1.00 84.06 192 ALA A O 1
ATOM 1536 N N . THR A 1 193 ? -0.462 6.361 -24.480 1.00 91.62 193 THR A N 1
ATOM 1537 C CA . THR A 1 193 ? 0.734 5.725 -23.937 1.00 91.62 193 THR A CA 1
ATOM 1538 C C . THR A 1 193 ? 1.782 5.656 -25.027 1.00 91.62 193 THR A C 1
ATOM 1540 O O . THR A 1 193 ? 1.493 5.324 -26.175 1.00 91.62 193 THR A O 1
ATOM 1543 N N . THR A 1 194 ? 3.013 5.972 -24.662 1.00 92.44 194 THR A N 1
ATOM 1544 C CA . THR A 1 194 ? 4.177 5.803 -25.525 1.00 92.44 194 THR A CA 1
ATOM 1545 C C . THR A 1 194 ? 5.102 4.738 -24.961 1.00 92.44 194 THR A C 1
ATOM 1547 O O . THR A 1 194 ? 5.098 4.485 -23.757 1.00 92.44 194 THR A O 1
ATOM 1550 N N . ARG A 1 195 ? 5.902 4.121 -25.821 1.00 92.31 195 ARG A N 1
ATOM 1551 C CA . ARG A 1 195 ? 6.849 3.065 -25.479 1.00 92.31 195 ARG A CA 1
ATOM 1552 C C . ARG A 1 195 ? 8.201 3.345 -26.124 1.00 92.31 195 ARG A C 1
ATOM 1554 O O . ARG A 1 195 ? 8.270 3.677 -27.309 1.00 92.31 195 ARG A O 1
ATOM 1561 N N . ALA A 1 196 ? 9.250 3.136 -25.346 1.00 91.75 196 ALA A N 1
ATOM 1562 C CA . ALA A 1 196 ? 10.628 3.023 -25.791 1.00 91.75 196 ALA A CA 1
ATOM 1563 C C . ALA A 1 196 ? 11.127 1.591 -25.555 1.00 91.75 196 ALA A C 1
ATOM 1565 O O . ALA A 1 196 ? 10.729 0.945 -24.584 1.00 91.75 196 ALA A O 1
ATOM 1566 N N . CYS A 1 197 ? 11.992 1.100 -26.440 1.00 91.62 197 CYS A N 1
ATOM 1567 C CA . CYS A 1 197 ? 12.655 -0.192 -26.297 1.00 91.62 197 CYS A CA 1
ATOM 1568 C C . CYS A 1 197 ? 14.166 0.021 -26.249 1.00 91.62 197 CYS A C 1
ATOM 1570 O O . CYS A 1 197 ? 14.732 0.648 -27.144 1.00 91.62 197 CYS A O 1
ATOM 1572 N N . ILE A 1 198 ? 14.799 -0.514 -25.213 1.00 91.62 198 ILE A N 1
ATOM 1573 C CA . ILE A 1 198 ? 16.229 -0.403 -24.950 1.00 91.62 198 ILE A CA 1
ATOM 1574 C C . ILE A 1 198 ? 16.827 -1.800 -25.075 1.00 91.62 198 ILE A C 1
ATOM 1576 O O . ILE A 1 198 ? 16.453 -2.700 -24.327 1.00 91.62 198 ILE A O 1
ATOM 1580 N N . ASP A 1 199 ? 17.726 -1.990 -26.032 1.00 91.94 199 ASP A N 1
ATOM 1581 C CA . ASP A 1 199 ? 18.446 -3.240 -26.252 1.00 91.94 199 ASP A CA 1
ATOM 1582 C C . ASP A 1 199 ? 19.775 -3.208 -25.488 1.00 91.94 199 ASP A C 1
ATOM 1584 O O . ASP A 1 199 ? 20.638 -2.365 -25.732 1.00 91.94 199 ASP A O 1
ATOM 1588 N N . LEU A 1 200 ? 19.938 -4.124 -24.538 1.00 91.38 200 LEU A N 1
ATOM 1589 C CA . LEU A 1 200 ? 21.121 -4.248 -23.689 1.00 91.38 200 LEU A CA 1
ATOM 1590 C C . LEU A 1 200 ? 22.315 -4.893 -24.421 1.00 91.38 200 LEU A C 1
ATOM 1592 O O . LEU A 1 200 ? 23.389 -5.059 -23.832 1.00 91.38 200 LEU A O 1
ATOM 1596 N N . GLY A 1 201 ? 22.154 -5.267 -25.694 1.00 89.06 201 GLY A N 1
ATOM 1597 C CA . GLY A 1 201 ? 23.177 -5.897 -26.516 1.00 89.06 201 GLY A CA 1
ATOM 1598 C C . GLY A 1 201 ? 23.526 -7.290 -25.998 1.00 89.06 201 GLY A C 1
ATOM 1599 O O . GLY A 1 201 ? 22.668 -8.162 -25.869 1.00 89.06 201 GLY A O 1
ATOM 1600 N N . ALA A 1 202 ? 24.802 -7.514 -25.679 1.00 88.00 202 ALA A N 1
ATOM 1601 C CA . ALA A 1 202 ? 25.284 -8.789 -25.135 1.00 88.00 202 ALA A CA 1
ATOM 1602 C C . ALA A 1 202 ? 25.005 -8.972 -23.628 1.00 88.00 202 ALA A C 1
ATOM 1604 O O . ALA A 1 202 ? 25.352 -10.008 -23.062 1.00 88.00 202 ALA A O 1
ATOM 1605 N N . ARG A 1 203 ? 24.424 -7.970 -22.956 1.00 91.06 203 ARG A N 1
ATOM 1606 C CA . ARG A 1 203 ? 24.169 -7.996 -21.510 1.00 91.06 203 ARG A CA 1
ATOM 1607 C C . ARG A 1 203 ? 22.805 -8.611 -21.215 1.00 91.06 203 ARG A C 1
ATOM 1609 O O . ARG A 1 203 ? 21.834 -8.313 -21.904 1.00 91.06 203 ARG A O 1
ATOM 1616 N N . SER A 1 204 ? 22.720 -9.402 -20.152 1.00 92.12 204 SER A N 1
ATOM 1617 C CA . SER A 1 204 ? 21.451 -9.939 -19.653 1.00 92.12 204 SER A CA 1
ATOM 1618 C C . SER A 1 204 ? 20.927 -9.090 -18.496 1.00 92.12 204 SER A C 1
ATOM 1620 O O . SER A 1 204 ? 21.688 -8.683 -17.613 1.00 92.12 204 SER A O 1
ATOM 1622 N N . LEU A 1 205 ? 19.625 -8.798 -18.490 1.00 94.62 205 LEU A N 1
ATOM 1623 C CA . LEU A 1 205 ? 19.002 -8.054 -17.397 1.00 94.62 205 LEU A CA 1
ATOM 1624 C C . LEU A 1 205 ? 18.894 -8.932 -16.144 1.00 94.62 205 LEU A C 1
ATOM 1626 O O . LEU A 1 205 ? 18.418 -10.065 -16.207 1.00 94.62 205 LEU A O 1
ATOM 1630 N N . ILE A 1 206 ? 19.280 -8.376 -14.997 1.00 94.12 206 ILE A N 1
ATOM 1631 C CA . ILE A 1 206 ? 19.071 -8.975 -13.675 1.00 94.12 206 ILE A CA 1
ATOM 1632 C C . ILE A 1 206 ? 17.850 -8.341 -13.005 1.00 94.12 206 ILE A C 1
ATOM 1634 O O . ILE A 1 206 ? 16.950 -9.057 -12.574 1.00 94.12 206 ILE A O 1
ATOM 1638 N N . ASP A 1 207 ? 17.813 -7.008 -12.912 1.00 95.31 207 ASP A N 1
ATOM 1639 C CA . ASP A 1 207 ? 16.697 -6.268 -12.313 1.00 95.31 207 ASP A CA 1
ATOM 1640 C C . ASP A 1 207 ? 16.643 -4.821 -12.833 1.00 95.31 207 ASP A C 1
ATOM 1642 O O . ASP A 1 207 ? 17.648 -4.288 -13.308 1.00 95.31 207 ASP A O 1
ATOM 1646 N N . ALA A 1 208 ? 15.479 -4.181 -12.725 1.00 96.56 208 ALA A N 1
ATOM 1647 C CA . ALA A 1 208 ? 15.246 -2.802 -13.145 1.00 96.56 208 ALA A CA 1
ATOM 1648 C C . ALA A 1 208 ? 14.352 -2.082 -12.131 1.00 96.56 208 ALA A C 1
ATOM 1650 O O . ALA A 1 208 ? 13.272 -2.579 -11.813 1.00 96.56 208 ALA A O 1
ATOM 1651 N N . LYS A 1 209 ? 14.777 -0.908 -11.642 1.00 96.00 209 LYS A N 1
ATOM 1652 C CA . LYS A 1 209 ? 13.960 -0.080 -10.739 1.00 96.00 209 LYS A CA 1
ATOM 1653 C C . LYS A 1 209 ? 14.116 1.409 -10.987 1.00 96.00 209 LYS A C 1
ATOM 1655 O O . LYS A 1 209 ? 15.218 1.886 -11.252 1.00 96.00 209 LYS A O 1
ATOM 1660 N N . PHE A 1 210 ? 13.026 2.150 -10.832 1.00 95.06 210 PHE A N 1
ATOM 1661 C CA . PHE A 1 210 ? 13.054 3.608 -10.827 1.00 95.06 210 PHE A CA 1
ATOM 1662 C C . PHE A 1 210 ? 13.710 4.106 -9.541 1.00 95.06 210 PHE A C 1
ATOM 1664 O O . PHE A 1 210 ? 13.215 3.861 -8.442 1.00 95.06 210 PHE A O 1
ATOM 1671 N N . PHE A 1 211 ? 14.836 4.801 -9.683 1.00 91.88 211 PHE A N 1
ATOM 1672 C CA . PHE A 1 211 ? 15.564 5.389 -8.563 1.00 91.88 211 PHE A CA 1
ATOM 1673 C C . PHE A 1 211 ? 14.800 6.564 -7.957 1.00 91.88 211 PHE A C 1
ATOM 1675 O O . PHE A 1 211 ? 14.639 6.663 -6.743 1.00 91.88 211 PHE A O 1
ATOM 1682 N N . ASN A 1 212 ? 14.335 7.440 -8.842 1.00 89.50 212 ASN A N 1
ATOM 1683 C CA . ASN A 1 212 ? 13.618 8.672 -8.558 1.00 89.50 212 ASN A CA 1
ATOM 1684 C C . ASN A 1 212 ? 12.734 9.015 -9.773 1.00 89.50 212 ASN A C 1
ATOM 1686 O O . ASN A 1 212 ? 12.463 8.155 -10.616 1.00 89.50 212 ASN A O 1
ATOM 1690 N N . ASP A 1 213 ? 12.282 10.263 -9.866 1.00 90.25 213 ASP A N 1
ATOM 1691 C CA . ASP A 1 213 ? 11.378 10.716 -10.930 1.00 90.25 213 ASP A CA 1
ATOM 1692 C C . ASP A 1 213 ? 12.079 10.956 -12.280 1.00 90.25 213 ASP A C 1
ATOM 1694 O O . ASP A 1 213 ? 11.425 11.288 -13.266 1.00 90.25 213 ASP A O 1
ATOM 1698 N N . GLU A 1 214 ? 13.400 10.769 -12.342 1.00 89.12 214 GLU A N 1
ATOM 1699 C CA . GLU A 1 214 ? 14.224 11.103 -13.507 1.00 89.12 214 GLU A CA 1
ATOM 1700 C C . GLU A 1 214 ? 15.134 9.964 -13.967 1.00 89.12 214 GLU A C 1
ATOM 1702 O O . GLU A 1 214 ? 15.614 10.004 -15.096 1.00 89.12 214 GLU A O 1
ATOM 1707 N N . THR A 1 215 ? 15.391 8.959 -13.127 1.00 91.12 215 THR A N 1
ATOM 1708 C CA . THR A 1 215 ? 16.403 7.926 -13.378 1.00 91.12 215 THR A CA 1
ATOM 1709 C C . THR A 1 215 ? 15.842 6.520 -13.178 1.00 91.12 215 THR A C 1
ATOM 1711 O O . THR A 1 215 ? 15.340 6.171 -12.109 1.00 91.12 215 THR A O 1
ATOM 1714 N N . LEU A 1 216 ? 16.001 5.681 -14.197 1.00 93.69 216 LEU A N 1
ATOM 1715 C CA . LEU A 1 216 ? 15.825 4.234 -14.155 1.00 93.69 216 LEU A CA 1
ATOM 1716 C C . LEU A 1 216 ? 17.191 3.568 -13.965 1.00 93.69 216 LEU A C 1
ATOM 1718 O O . LEU A 1 216 ? 18.130 3.839 -14.710 1.00 93.69 216 LEU A O 1
ATOM 1722 N N . VAL A 1 217 ? 17.303 2.672 -12.989 1.00 94.50 217 VAL A N 1
ATOM 1723 C CA . VAL A 1 217 ? 18.514 1.875 -12.765 1.00 94.50 217 VAL A CA 1
ATOM 1724 C C . VAL A 1 217 ? 18.296 0.480 -13.305 1.00 94.50 217 VAL A C 1
ATOM 1726 O O . VAL A 1 217 ? 17.314 -0.174 -12.949 1.00 94.50 217 VAL A O 1
ATOM 1729 N N . LEU A 1 218 ? 19.241 0.005 -14.109 1.00 95.00 218 LEU A N 1
ATOM 1730 C CA . LEU A 1 218 ? 19.301 -1.382 -14.549 1.00 95.00 218 LEU A CA 1
ATOM 1731 C C . LEU A 1 218 ? 20.512 -2.065 -13.928 1.00 95.00 218 LEU A C 1
ATOM 1733 O O . LEU A 1 218 ? 21.618 -1.532 -13.963 1.00 95.00 218 LEU A O 1
ATOM 1737 N N .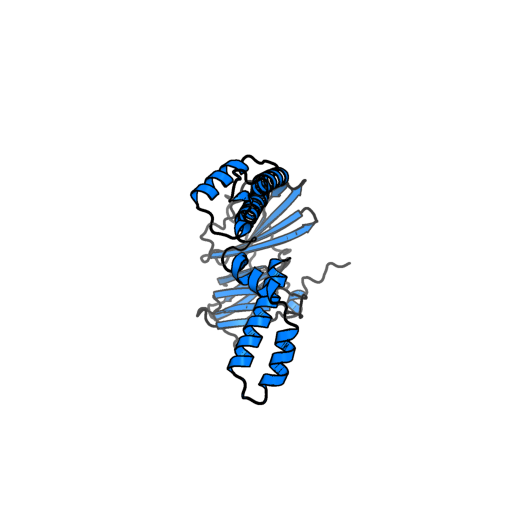 VAL A 1 219 ? 20.320 -3.275 -13.420 1.00 94.12 219 VAL A N 1
ATOM 1738 C CA . VAL A 1 219 ? 21.412 -4.172 -13.042 1.00 94.12 219 VAL A CA 1
ATOM 1739 C C . VAL A 1 219 ? 21.478 -5.260 -14.093 1.00 94.12 219 VAL A C 1
ATOM 1741 O O . VAL A 1 219 ? 20.482 -5.931 -14.357 1.00 94.12 219 VAL A O 1
ATOM 1744 N N . CYS A 1 220 ? 22.645 -5.425 -14.703 1.00 93.81 220 CYS A N 1
ATOM 1745 C CA . CYS A 1 220 ? 22.872 -6.359 -15.796 1.00 93.81 220 CYS A CA 1
ATOM 1746 C C . CYS A 1 220 ? 24.061 -7.273 -15.494 1.00 93.81 220 CYS A C 1
ATOM 1748 O O . CYS A 1 220 ? 24.995 -6.882 -14.787 1.00 93.81 220 CYS A O 1
ATOM 1750 N N . SER A 1 221 ? 24.056 -8.470 -16.078 1.00 91.69 221 SER A N 1
ATOM 1751 C CA . SER A 1 221 ? 25.244 -9.312 -16.173 1.00 91.69 221 SER A CA 1
ATOM 1752 C C . SER A 1 221 ? 25.907 -9.131 -17.533 1.00 91.69 221 SER A C 1
ATOM 1754 O O . SER A 1 221 ? 25.241 -9.136 -18.568 1.00 91.69 221 SER A O 1
ATOM 1756 N N . GLN A 1 222 ? 27.228 -8.991 -17.530 1.00 88.19 222 GLN A N 1
ATOM 1757 C CA . GLN A 1 222 ? 28.067 -9.040 -18.718 1.00 88.19 222 GLN A CA 1
ATOM 1758 C C . GLN A 1 222 ? 28.964 -10.283 -18.637 1.00 88.19 222 GLN A C 1
ATOM 1760 O O . GLN A 1 222 ? 29.696 -10.473 -17.658 1.00 88.19 222 GLN A O 1
ATOM 1765 N N . ASP A 1 223 ? 28.883 -11.132 -19.665 1.00 82.31 223 ASP A N 1
ATOM 1766 C CA . ASP A 1 223 ? 29.634 -12.390 -19.803 1.00 82.31 223 ASP A CA 1
ATOM 1767 C C . ASP A 1 223 ? 29.502 -13.351 -18.597 1.00 82.31 223 ASP A C 1
ATOM 1769 O O . ASP A 1 223 ? 30.447 -14.071 -18.266 1.00 82.31 223 ASP A O 1
ATOM 1773 N N . ASP A 1 224 ? 28.360 -13.319 -17.892 1.00 73.56 224 ASP A N 1
ATOM 1774 C CA . ASP A 1 224 ? 28.044 -14.085 -16.666 1.00 73.56 224 ASP A CA 1
ATOM 1775 C C . ASP A 1 224 ? 29.043 -13.929 -15.500 1.00 73.56 224 ASP A C 1
ATOM 1777 O O . ASP A 1 224 ? 29.058 -14.716 -14.543 1.00 73.56 224 ASP A O 1
ATOM 1781 N N . LYS A 1 225 ? 29.903 -12.910 -15.571 1.00 76.69 225 LYS A N 1
ATOM 1782 C CA . LYS A 1 225 ? 31.001 -12.690 -14.618 1.00 76.69 225 LYS A CA 1
ATOM 1783 C C . LYS A 1 225 ? 31.008 -11.288 -14.038 1.00 76.69 225 LYS A C 1
ATOM 1785 O O . LYS A 1 225 ? 31.396 -11.110 -12.894 1.00 76.69 225 LYS A O 1
ATOM 1790 N N . LYS A 1 226 ? 30.580 -10.283 -14.802 1.00 87.75 226 LYS A N 1
ATOM 1791 C CA . LYS A 1 226 ? 30.615 -8.888 -14.355 1.00 87.75 226 LYS A CA 1
ATOM 1792 C C . LYS A 1 226 ? 29.210 -8.373 -14.122 1.00 87.75 226 LYS A C 1
ATOM 1794 O O . LYS A 1 226 ? 28.368 -8.442 -15.010 1.00 87.75 226 LYS A O 1
ATOM 1799 N N . THR A 1 227 ? 28.982 -7.814 -12.940 1.00 91.00 227 THR A N 1
ATOM 1800 C CA . THR A 1 227 ? 27.758 -7.066 -12.656 1.00 91.00 227 THR A CA 1
ATOM 1801 C C . THR A 1 227 ? 27.970 -5.610 -13.049 1.00 91.00 227 THR A C 1
ATOM 1803 O O . THR A 1 227 ? 28.903 -4.961 -12.571 1.00 91.00 227 THR A O 1
ATOM 1806 N N . VAL A 1 228 ? 27.087 -5.106 -13.903 1.00 91.06 228 VAL A N 1
ATOM 1807 C CA . VAL A 1 228 ? 27.087 -3.728 -14.395 1.00 91.06 228 VAL A CA 1
ATOM 1808 C C . VAL A 1 228 ? 25.796 -3.049 -13.956 1.00 91.06 228 VAL A C 1
ATOM 1810 O O . VAL A 1 228 ? 24.714 -3.617 -14.092 1.00 91.06 228 VAL A O 1
ATOM 1813 N N . VAL A 1 229 ? 25.909 -1.837 -13.428 1.00 91.81 229 VAL A N 1
ATOM 1814 C CA . VAL A 1 229 ? 24.787 -0.981 -13.046 1.00 91.81 229 VAL A CA 1
ATOM 1815 C C . VAL A 1 229 ? 24.724 0.187 -14.023 1.00 91.81 229 VAL A C 1
ATOM 1817 O O . VAL A 1 229 ? 25.707 0.907 -14.191 1.00 91.81 229 VAL A O 1
ATOM 1820 N N . LEU A 1 230 ? 23.579 0.362 -14.675 1.00 91.44 230 LEU A N 1
ATOM 1821 C CA . LEU A 1 230 ? 23.325 1.422 -15.647 1.00 91.44 230 LEU A CA 1
ATOM 1822 C C . LEU A 1 230 ? 22.320 2.411 -15.074 1.00 91.44 230 LEU A C 1
ATOM 1824 O O . LEU A 1 230 ? 21.280 1.999 -14.562 1.00 91.44 230 LEU A O 1
ATOM 1828 N N . PHE A 1 231 ? 22.610 3.701 -15.211 1.00 90.31 231 PHE A N 1
ATOM 1829 C CA . PHE A 1 231 ? 21.699 4.787 -14.861 1.00 90.31 231 PHE A CA 1
ATOM 1830 C C . PHE A 1 231 ? 21.183 5.420 -16.144 1.00 90.31 231 PHE A C 1
ATOM 1832 O O . PHE A 1 231 ? 21.928 6.070 -16.878 1.00 90.31 231 PHE A O 1
ATOM 1839 N N . LEU A 1 232 ? 19.903 5.198 -16.414 1.00 90.00 232 LEU A N 1
ATOM 1840 C CA . LEU A 1 232 ? 19.211 5.693 -17.589 1.00 90.00 232 LEU A CA 1
ATOM 1841 C C . LEU A 1 232 ? 18.324 6.874 -17.183 1.00 90.00 232 LEU A C 1
ATOM 1843 O O . LEU A 1 232 ? 17.393 6.676 -16.398 1.00 90.00 232 LEU A O 1
ATOM 1847 N N . PRO A 1 233 ? 18.554 8.086 -17.708 1.00 90.12 233 PRO A N 1
ATOM 1848 C CA . PRO A 1 233 ? 17.569 9.155 -17.613 1.00 90.12 233 PRO A CA 1
ATOM 1849 C C . PRO A 1 233 ? 16.235 8.702 -18.227 1.00 90.12 233 PRO A C 1
ATOM 1851 O O . PRO A 1 233 ? 16.228 7.954 -19.200 1.00 90.12 233 PRO A O 1
ATOM 1854 N N . LEU A 1 234 ? 15.094 9.137 -17.696 1.00 87.75 234 LEU A N 1
ATOM 1855 C CA . LEU A 1 234 ? 13.789 8.802 -18.287 1.00 87.75 234 LEU A CA 1
ATOM 1856 C C . LEU A 1 234 ? 13.536 9.573 -19.584 1.00 87.75 234 LEU A C 1
ATOM 1858 O O . LEU A 1 234 ? 12.964 9.031 -20.535 1.00 87.75 234 LEU A O 1
ATOM 1862 N N . GLU A 1 235 ? 14.017 10.814 -19.632 1.00 84.75 235 GLU A N 1
ATOM 1863 C CA . GLU A 1 235 ? 14.023 11.662 -20.819 1.00 84.75 235 GLU A CA 1
ATOM 1864 C C . GLU A 1 235 ? 15.381 11.528 -21.524 1.00 84.75 235 GLU A C 1
ATOM 1866 O O . GLU A 1 235 ? 16.351 12.213 -21.195 1.00 84.75 235 GLU A O 1
ATOM 1871 N N . MET A 1 236 ? 15.456 10.605 -22.485 1.00 80.00 236 MET A N 1
ATOM 1872 C CA . MET A 1 236 ? 16.652 10.350 -23.294 1.00 80.00 236 MET A CA 1
ATOM 1873 C C . MET A 1 236 ? 16.485 10.987 -24.680 1.00 80.00 236 MET A C 1
ATOM 1875 O O . MET A 1 236 ? 15.566 10.597 -25.401 1.00 80.00 236 MET A O 1
ATOM 1879 N N . PRO A 1 237 ? 17.362 11.919 -25.097 1.00 77.44 237 PRO A N 1
ATOM 1880 C CA . PRO A 1 237 ? 17.270 12.562 -26.411 1.00 77.44 237 PRO A CA 1
ATOM 1881 C C . PRO A 1 237 ? 17.330 11.584 -27.593 1.00 77.44 237 PRO A C 1
ATOM 1883 O O . PRO A 1 237 ? 16.673 11.808 -28.607 1.00 77.44 237 PRO A O 1
ATOM 1886 N N . ASP A 1 238 ? 18.095 10.498 -27.452 1.00 80.38 238 ASP A N 1
ATOM 1887 C CA . ASP A 1 238 ? 18.376 9.543 -28.535 1.00 80.38 238 ASP A CA 1
ATOM 1888 C C . ASP A 1 238 ? 17.428 8.337 -28.541 1.00 80.38 238 ASP A C 1
ATOM 1890 O O . ASP A 1 238 ? 17.495 7.489 -29.432 1.00 80.38 238 ASP A O 1
ATOM 1894 N N . VAL A 1 239 ? 16.525 8.248 -27.560 1.00 82.88 239 VAL A N 1
ATOM 1895 C CA . VAL A 1 239 ? 15.541 7.168 -27.472 1.00 82.88 239 VAL A CA 1
ATOM 1896 C C . VAL A 1 239 ? 14.168 7.709 -27.836 1.00 82.88 239 VAL A C 1
ATOM 1898 O O . VAL A 1 239 ? 13.544 8.471 -27.099 1.00 82.88 239 VAL A O 1
ATOM 1901 N N . VAL A 1 240 ? 13.669 7.279 -28.992 1.00 84.44 240 VAL A N 1
ATOM 1902 C CA . VAL A 1 240 ? 12.368 7.720 -29.491 1.00 84.44 240 VAL A CA 1
ATOM 1903 C C . VAL A 1 240 ? 11.251 6.939 -28.803 1.00 84.44 240 VAL A C 1
ATOM 1905 O O . VAL A 1 240 ? 11.076 5.739 -29.013 1.00 84.44 240 VAL A O 1
ATOM 1908 N N . TYR A 1 241 ? 10.443 7.648 -28.020 1.00 88.50 241 TYR A N 1
ATOM 1909 C CA . TYR A 1 241 ? 9.175 7.133 -27.519 1.00 88.50 241 TYR A CA 1
ATOM 1910 C C . TYR A 1 241 ? 8.137 7.134 -28.643 1.00 88.50 241 TYR A C 1
ATOM 1912 O O . TYR A 1 241 ? 7.724 8.182 -29.138 1.00 88.50 241 TYR A O 1
ATOM 1920 N N . THR A 1 242 ? 7.695 5.944 -29.030 1.00 89.62 242 THR A N 1
ATOM 1921 C CA . THR A 1 242 ? 6.686 5.744 -30.080 1.00 89.62 242 THR A CA 1
ATOM 1922 C C . THR A 1 242 ? 5.311 5.519 -29.468 1.00 89.62 242 THR A C 1
ATOM 1924 O O . THR A 1 242 ? 5.216 5.030 -28.344 1.00 89.62 242 THR A O 1
ATOM 1927 N N . ALA A 1 243 ? 4.236 5.889 -30.167 1.00 90.12 243 ALA A N 1
ATOM 1928 C CA . ALA A 1 243 ? 2.881 5.591 -29.705 1.00 90.12 243 ALA A CA 1
ATOM 1929 C C . ALA A 1 243 ? 2.712 4.075 -29.513 1.00 90.12 243 ALA A C 1
ATOM 1931 O O . ALA A 1 243 ? 3.143 3.291 -30.355 1.00 90.12 243 ALA A O 1
ATOM 1932 N N . TYR A 1 244 ? 2.124 3.671 -28.389 1.00 89.88 244 TYR A N 1
ATOM 1933 C CA . TYR A 1 244 ? 1.887 2.271 -28.065 1.00 89.88 244 TYR A CA 1
ATOM 1934 C C . TYR A 1 244 ? 0.429 1.901 -28.331 1.00 89.88 244 TYR A C 1
ATOM 1936 O O . TYR A 1 244 ? -0.484 2.521 -27.783 1.00 89.88 244 TYR A O 1
ATOM 1944 N N . ASP A 1 245 ? 0.241 0.845 -29.118 1.00 82.94 245 ASP A N 1
ATOM 1945 C CA .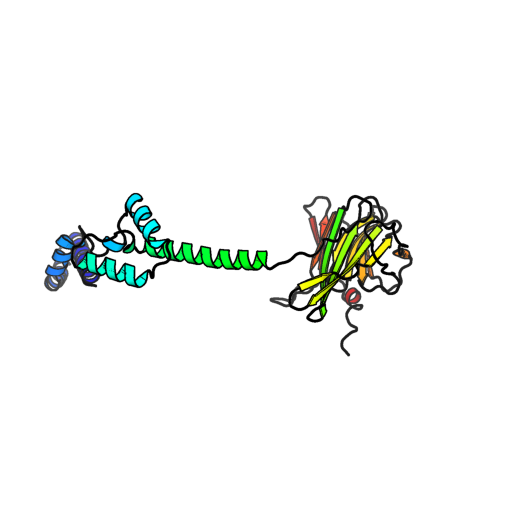 ASP A 1 245 ? -1.030 0.156 -29.302 1.00 82.94 245 ASP A CA 1
ATOM 1946 C C . ASP A 1 245 ? -0.830 -1.342 -29.026 1.00 82.94 245 ASP A C 1
ATOM 1948 O O . ASP A 1 245 ? 0.172 -1.932 -29.435 1.00 82.94 245 ASP A O 1
ATOM 1952 N N . ALA A 1 246 ? -1.778 -1.967 -28.328 1.00 71.31 246 ALA A N 1
ATOM 1953 C CA . ALA A 1 246 ? -1.659 -3.301 -27.733 1.00 71.31 246 ALA A CA 1
ATOM 1954 C C . ALA A 1 246 ? -1.677 -4.472 -28.747 1.00 71.31 246 ALA A C 1
ATOM 1956 O O . ALA A 1 246 ? -1.922 -5.618 -28.367 1.00 71.31 246 ALA A O 1
ATOM 1957 N N . GLY A 1 247 ? -1.396 -4.199 -30.022 1.00 66.44 247 GLY A N 1
ATOM 1958 C CA . GLY A 1 247 ? -1.318 -5.176 -31.108 1.00 66.44 247 GLY A CA 1
ATOM 1959 C C . GLY A 1 247 ? -0.293 -4.847 -32.199 1.00 66.44 247 GLY A C 1
ATOM 1960 O O . GLY A 1 247 ? -0.230 -5.578 -33.183 1.00 66.44 247 GLY A O 1
ATOM 1961 N N . GLN A 1 248 ? 0.497 -3.777 -32.053 1.00 68.75 248 GLN A N 1
ATOM 1962 C CA . GLN A 1 248 ? 1.596 -3.477 -32.975 1.00 68.75 248 GLN A CA 1
ATOM 1963 C C . GLN A 1 248 ? 2.899 -4.140 -32.518 1.00 68.75 248 GLN A C 1
ATOM 1965 O O . GLN A 1 248 ? 3.207 -4.174 -31.324 1.00 68.75 248 GLN A O 1
ATOM 1970 N N . GLU A 1 249 ? 3.663 -4.657 -33.485 1.00 64.44 249 GLU A N 1
ATOM 1971 C CA . GLU A 1 249 ? 5.002 -5.206 -33.251 1.00 64.44 249 GLU A CA 1
ATOM 1972 C C . GLU A 1 249 ? 5.977 -4.142 -32.723 1.00 64.44 249 GLU A C 1
ATOM 1974 O O . GLU A 1 249 ? 5.698 -2.938 -32.688 1.00 64.44 249 GLU A O 1
ATOM 1979 N N . ASP A 1 250 ? 7.124 -4.607 -32.234 1.00 64.00 250 ASP A N 1
ATOM 1980 C CA . ASP A 1 250 ? 8.122 -3.752 -31.612 1.00 64.00 250 ASP A CA 1
ATOM 1981 C C . ASP A 1 250 ? 8.670 -2.683 -32.561 1.00 64.00 250 ASP A C 1
ATOM 1983 O O . ASP A 1 250 ? 9.119 -2.954 -33.673 1.00 64.00 250 ASP A O 1
ATOM 1987 N N . SER A 1 251 ? 8.670 -1.444 -32.069 1.00 61.34 251 SER A N 1
ATOM 1988 C CA . SER A 1 251 ? 9.371 -0.322 -32.686 1.00 61.34 251 SER A CA 1
ATOM 1989 C C . SER A 1 251 ? 10.890 -0.550 -32.658 1.00 61.34 251 SER A C 1
ATOM 1991 O O . SER A 1 251 ? 11.399 -1.372 -31.888 1.00 61.34 251 SER A O 1
ATOM 1993 N N . ALA A 1 252 ? 11.630 0.231 -33.453 1.00 70.94 252 ALA A N 1
ATOM 1994 C CA . ALA A 1 252 ? 13.093 0.256 -33.419 1.00 70.94 252 ALA A CA 1
ATOM 1995 C C . ALA A 1 252 ? 13.620 0.367 -31.974 1.00 70.94 252 ALA A C 1
ATOM 1997 O O . ALA A 1 252 ? 13.124 1.166 -31.177 1.00 70.94 252 ALA A O 1
ATOM 1998 N N . SER A 1 253 ? 14.597 -0.474 -31.634 1.00 79.31 253 SER A N 1
ATOM 1999 C CA . SER A 1 253 ? 15.216 -0.513 -30.306 1.00 79.31 253 SER A CA 1
ATOM 2000 C C . SER A 1 253 ? 16.479 0.346 -30.298 1.00 79.31 253 SER A C 1
ATOM 2002 O O . SER A 1 253 ? 17.282 0.255 -31.225 1.00 79.31 253 SER A O 1
ATOM 2004 N N . ALA A 1 254 ? 16.664 1.160 -29.261 1.00 81.56 254 ALA A N 1
ATOM 2005 C CA . ALA A 1 254 ? 17.922 1.861 -29.035 1.00 81.56 254 ALA A CA 1
ATOM 2006 C C . ALA A 1 254 ? 18.906 0.907 -28.349 1.00 81.56 254 ALA A C 1
ATOM 2008 O O . ALA A 1 254 ? 18.586 0.353 -27.298 1.00 81.56 254 ALA A O 1
ATOM 2009 N N . VAL A 1 255 ? 20.083 0.698 -28.935 1.00 81.62 255 VAL A N 1
ATOM 2010 C CA . VAL A 1 255 ? 21.109 -0.186 -28.367 1.00 81.62 255 VAL A CA 1
ATOM 2011 C C . VAL A 1 255 ? 21.917 0.584 -27.328 1.00 81.62 255 VAL A C 1
ATOM 2013 O O . VAL A 1 255 ? 22.437 1.656 -27.623 1.00 81.62 255 VAL A O 1
ATOM 2016 N N . VAL A 1 256 ? 22.065 0.037 -26.118 1.00 81.12 256 VAL A N 1
ATOM 2017 C CA . VAL A 1 256 ? 22.769 0.703 -25.004 1.00 81.12 256 VAL A CA 1
ATOM 2018 C C . VAL A 1 256 ? 24.203 1.084 -25.365 1.00 81.12 256 VAL A C 1
ATOM 2020 O O . VAL A 1 256 ? 24.667 2.141 -24.958 1.00 81.12 256 VAL A O 1
ATOM 2023 N N . SER A 1 257 ? 24.900 0.252 -26.141 1.00 75.44 257 SER A N 1
ATOM 2024 C CA . SER A 1 257 ? 26.271 0.529 -26.590 1.00 75.44 257 SER A CA 1
ATOM 2025 C C . SER A 1 257 ? 26.385 1.726 -27.537 1.00 75.44 257 SER A C 1
ATOM 2027 O O . SER A 1 257 ? 27.463 2.308 -27.626 1.00 75.44 257 SER A O 1
ATOM 2029 N N . ASP A 1 258 ? 25.292 2.093 -28.207 1.00 75.81 258 ASP A N 1
ATOM 2030 C CA . ASP A 1 258 ? 25.240 3.208 -29.156 1.00 75.81 258 ASP A CA 1
ATOM 2031 C C . ASP A 1 258 ? 24.746 4.506 -28.491 1.00 75.81 258 ASP A C 1
ATOM 2033 O O . ASP A 1 258 ? 24.762 5.571 -29.112 1.00 75.81 258 ASP A O 1
ATOM 2037 N N . LEU A 1 259 ? 24.302 4.435 -27.229 1.00 73.94 259 LEU A N 1
ATOM 2038 C CA . LEU A 1 259 ? 23.824 5.597 -26.490 1.00 73.94 259 LEU A CA 1
ATOM 2039 C C . LEU A 1 259 ? 24.999 6.472 -26.005 1.00 73.94 259 LEU A C 1
ATOM 2041 O O . LEU A 1 259 ? 26.061 5.951 -25.652 1.00 73.94 259 LEU A O 1
ATOM 2045 N N . PRO A 1 260 ? 24.844 7.809 -25.967 1.00 68.50 260 PRO A N 1
ATOM 2046 C CA . PRO A 1 260 ? 25.950 8.711 -25.660 1.00 68.50 260 PRO A CA 1
ATOM 2047 C C . PRO A 1 260 ? 26.461 8.623 -24.220 1.00 68.50 260 PRO A C 1
ATOM 2049 O O . PRO A 1 260 ? 25.832 8.086 -23.310 1.00 68.50 260 PRO A O 1
ATOM 2052 N N . SER A 1 261 ? 27.587 9.299 -23.990 1.00 60.19 261 SER A N 1
ATOM 2053 C CA . SER A 1 261 ? 28.321 9.377 -22.721 1.00 60.19 261 SER A CA 1
ATOM 2054 C C . SER A 1 261 ? 27.565 9.986 -21.526 1.00 60.19 261 SER A C 1
ATOM 2056 O O . SER A 1 261 ? 28.169 10.152 -20.470 1.00 60.19 261 SER A O 1
ATOM 2058 N N . TYR A 1 262 ? 26.286 10.364 -21.661 1.00 65.75 262 TYR A N 1
ATOM 2059 C CA . TYR A 1 262 ? 25.456 10.757 -20.512 1.00 65.75 262 TYR A CA 1
ATOM 2060 C C . TYR A 1 262 ? 24.929 9.553 -19.724 1.00 65.75 262 TYR A C 1
ATOM 2062 O O . TYR A 1 262 ? 24.439 9.731 -18.610 1.00 65.75 262 TYR A O 1
ATOM 2070 N N . LEU A 1 263 ? 25.032 8.338 -20.271 1.00 74.75 263 LEU A N 1
ATOM 2071 C CA . LEU A 1 263 ? 24.781 7.128 -19.504 1.00 74.75 263 LEU A CA 1
ATOM 2072 C C . LEU A 1 263 ? 25.899 6.918 -18.489 1.00 74.75 263 LEU A C 1
ATOM 2074 O O . LEU A 1 263 ? 27.052 6.679 -18.852 1.00 74.75 263 LEU A O 1
ATOM 2078 N N . ALA A 1 264 ? 25.551 6.979 -17.207 1.00 82.56 264 ALA A N 1
ATOM 2079 C CA . ALA A 1 264 ? 26.473 6.548 -16.173 1.00 82.56 264 ALA A CA 1
ATOM 2080 C C . ALA A 1 264 ? 26.444 5.016 -16.108 1.00 82.56 264 ALA A C 1
ATOM 2082 O O . ALA A 1 264 ? 25.405 4.400 -15.864 1.00 82.56 264 ALA A O 1
ATOM 2083 N N . GLU A 1 265 ? 27.605 4.410 -16.330 1.00 87.62 265 GLU A N 1
ATOM 2084 C CA . GLU A 1 265 ? 27.829 2.982 -16.158 1.00 87.62 265 GLU A CA 1
ATOM 2085 C C . GLU A 1 265 ? 28.760 2.762 -14.966 1.00 87.62 265 GLU A C 1
ATOM 2087 O O . GLU A 1 265 ? 29.815 3.388 -14.850 1.00 87.62 265 GLU A O 1
ATOM 2092 N N . TYR A 1 266 ? 28.370 1.855 -14.077 1.00 86.88 266 TYR A N 1
ATOM 2093 C CA . TYR A 1 266 ? 29.171 1.451 -12.935 1.00 86.88 266 TYR A CA 1
ATOM 2094 C C . TYR A 1 266 ? 29.363 -0.062 -12.938 1.00 86.88 266 TYR A C 1
ATOM 2096 O O . TYR A 1 266 ? 28.418 -0.830 -12.768 1.00 86.88 266 TYR A O 1
ATOM 2104 N N . VAL A 1 267 ? 30.606 -0.498 -13.107 1.00 88.00 267 VAL A N 1
ATOM 2105 C CA . VAL A 1 267 ? 30.979 -1.910 -12.989 1.00 88.00 267 VAL A CA 1
ATOM 2106 C C . VAL A 1 267 ? 31.314 -2.193 -11.531 1.00 88.00 267 VAL A C 1
ATOM 2108 O O . VAL A 1 267 ? 32.149 -1.498 -10.948 1.00 88.00 267 VAL A O 1
ATOM 2111 N N . LEU A 1 268 ? 30.685 -3.213 -10.939 1.00 85.44 268 LEU A N 1
ATOM 2112 C CA . LEU A 1 268 ? 30.999 -3.603 -9.565 1.00 85.44 268 LEU A CA 1
ATOM 2113 C C . LEU A 1 268 ? 32.489 -3.986 -9.451 1.00 85.44 268 LEU A C 1
ATOM 2115 O O . LEU A 1 268 ? 32.951 -4.839 -10.215 1.00 85.44 268 LEU A O 1
ATOM 2119 N N . PRO A 1 269 ? 33.240 -3.397 -8.501 1.00 83.69 269 PRO A N 1
ATOM 2120 C CA . PRO A 1 269 ? 34.627 -3.772 -8.254 1.00 83.69 269 PRO A CA 1
ATOM 2121 C C . PRO A 1 269 ? 34.763 -5.258 -7.877 1.00 83.69 269 PRO A C 1
ATOM 2123 O O . PRO A 1 269 ? 33.866 -5.784 -7.211 1.00 83.69 269 PRO A O 1
ATOM 2126 N N . PRO A 1 270 ? 35.895 -5.921 -8.197 1.00 82.38 270 PRO A N 1
ATOM 2127 C CA . PRO A 1 270 ? 36.120 -7.338 -7.870 1.00 82.38 270 PRO A CA 1
ATOM 2128 C C . PRO A 1 270 ? 35.961 -7.665 -6.376 1.00 82.38 270 PRO A C 1
ATOM 2130 O O . PRO A 1 270 ? 35.507 -8.736 -5.994 1.00 82.38 270 PRO A O 1
ATOM 2133 N N . GLU A 1 271 ? 36.285 -6.709 -5.507 1.00 82.94 271 GLU A N 1
ATOM 2134 C CA . GLU A 1 271 ? 36.164 -6.811 -4.044 1.00 82.94 271 GLU A CA 1
ATOM 2135 C C . GLU A 1 271 ? 34.711 -6.988 -3.566 1.00 82.94 271 GLU A C 1
ATOM 2137 O O . GLU A 1 271 ? 34.439 -7.521 -2.486 1.00 82.94 271 GLU A O 1
ATOM 2142 N N . TYR A 1 272 ? 33.771 -6.509 -4.379 1.00 82.75 272 TYR A N 1
ATOM 2143 C CA . TYR A 1 272 ? 32.335 -6.548 -4.138 1.00 82.75 272 TYR A CA 1
ATOM 2144 C C . TYR A 1 272 ? 31.620 -7.463 -5.130 1.00 82.75 272 TYR A C 1
ATOM 2146 O O . TYR A 1 272 ? 30.392 -7.407 -5.223 1.00 82.75 272 TYR A O 1
ATOM 2154 N N . GLU A 1 273 ? 32.372 -8.298 -5.854 1.00 82.38 273 GLU A N 1
ATOM 2155 C CA . GLU A 1 273 ? 31.823 -9.238 -6.817 1.00 82.38 273 GLU A CA 1
ATOM 2156 C C . GLU A 1 273 ? 30.818 -10.156 -6.117 1.00 82.38 273 GLU A C 1
ATOM 2158 O O . GLU A 1 273 ? 31.083 -10.814 -5.108 1.00 82.38 273 GLU A O 1
ATOM 2163 N N . MET A 1 274 ? 29.604 -10.134 -6.643 1.00 87.12 274 MET A N 1
ATOM 2164 C CA . MET A 1 274 ? 28.498 -10.974 -6.230 1.00 87.12 274 MET A CA 1
ATOM 2165 C C . MET A 1 274 ? 27.647 -11.247 -7.462 1.00 87.12 274 MET A C 1
ATOM 2167 O O . MET A 1 274 ? 27.698 -10.493 -8.435 1.00 87.12 274 MET A O 1
ATOM 2171 N N . ARG A 1 275 ? 26.850 -12.313 -7.411 1.00 90.00 275 ARG A N 1
ATOM 2172 C CA . ARG A 1 275 ? 25.816 -12.596 -8.407 1.00 90.00 275 ARG A CA 1
ATOM 2173 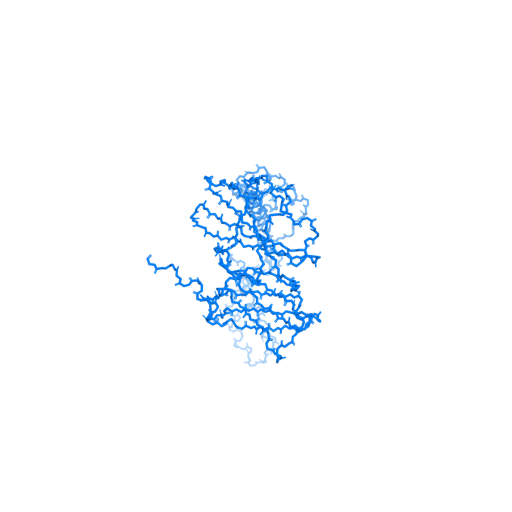C C . ARG A 1 275 ? 24.494 -12.048 -7.885 1.00 90.00 275 ARG A C 1
ATOM 2175 O O . ARG A 1 275 ? 23.854 -12.734 -7.087 1.00 90.00 275 ARG A O 1
ATOM 2182 N N . PRO A 1 276 ? 24.111 -10.802 -8.210 1.00 92.19 276 PRO A N 1
ATOM 2183 C CA . PRO A 1 276 ? 22.848 -10.275 -7.738 1.00 92.19 276 PRO A CA 1
ATOM 2184 C C . PRO A 1 276 ? 21.690 -10.974 -8.450 1.00 92.19 276 PRO A C 1
ATOM 2186 O O . PRO A 1 276 ? 21.798 -11.371 -9.606 1.00 92.19 276 PRO A O 1
ATOM 2189 N N . VAL A 1 277 ? 20.572 -11.101 -7.748 1.00 93.31 277 VAL A N 1
ATOM 2190 C CA . VAL A 1 277 ? 19.295 -11.582 -8.303 1.00 93.31 277 VAL A CA 1
ATOM 2191 C C . VAL A 1 277 ? 18.164 -10.583 -8.111 1.00 93.31 277 VAL A C 1
ATOM 2193 O O . VAL A 1 277 ? 17.074 -10.792 -8.632 1.00 93.31 277 VAL A O 1
ATOM 2196 N N . ARG A 1 278 ? 18.399 -9.532 -7.319 1.00 93.94 278 ARG A N 1
ATOM 2197 C CA . ARG A 1 278 ? 17.430 -8.475 -7.046 1.00 93.94 278 ARG A CA 1
ATOM 2198 C C . ARG A 1 278 ? 18.132 -7.210 -6.574 1.00 93.94 278 ARG A C 1
ATOM 2200 O O . ARG A 1 278 ? 19.171 -7.279 -5.910 1.00 93.94 278 ARG A O 1
ATOM 2207 N N . MET A 1 279 ? 17.521 -6.078 -6.877 1.00 95.19 279 MET A N 1
ATOM 2208 C CA . MET A 1 279 ? 17.909 -4.752 -6.439 1.00 95.19 279 MET A CA 1
ATOM 2209 C C . MET A 1 279 ? 16.796 -4.129 -5.590 1.00 95.19 279 MET A C 1
ATOM 2211 O O . MET A 1 279 ? 15.615 -4.370 -5.809 1.00 95.19 279 MET A O 1
ATOM 2215 N N . GLU A 1 280 ? 17.172 -3.289 -4.633 1.00 94.75 280 GLU A N 1
ATOM 2216 C CA . GLU A 1 280 ? 16.298 -2.276 -4.045 1.00 94.75 280 GLU A CA 1
ATOM 2217 C C . GLU A 1 280 ? 17.002 -0.924 -4.115 1.00 94.75 280 GLU A C 1
ATOM 2219 O O . GLU A 1 280 ? 18.218 -0.829 -3.930 1.00 94.75 280 GLU A O 1
ATOM 2224 N N . VAL A 1 281 ? 16.239 0.123 -4.402 1.00 92.12 281 VAL A N 1
ATOM 2225 C CA . VAL A 1 281 ? 16.752 1.484 -4.547 1.00 92.12 281 VAL A CA 1
ATOM 2226 C C . VAL A 1 281 ? 16.146 2.381 -3.484 1.00 92.12 281 VAL A C 1
ATOM 2228 O O . VAL A 1 281 ? 14.977 2.244 -3.121 1.00 92.12 281 VAL A O 1
ATOM 2231 N N . HIS A 1 282 ? 16.954 3.293 -2.959 1.00 89.25 282 HIS A N 1
ATOM 2232 C CA . HIS A 1 282 ? 16.500 4.267 -1.983 1.00 89.25 282 HIS A CA 1
ATOM 2233 C C . HIS A 1 282 ? 16.991 5.653 -2.371 1.00 89.25 282 HIS A C 1
ATOM 2235 O O . HIS A 1 282 ? 18.198 5.915 -2.346 1.00 89.25 282 HIS A O 1
ATOM 2241 N N . ASP A 1 283 ? 16.028 6.517 -2.671 1.00 83.50 283 ASP A N 1
ATOM 2242 C CA . ASP A 1 283 ? 16.231 7.947 -2.858 1.00 83.50 283 ASP A CA 1
ATOM 2243 C C . ASP A 1 283 ? 16.633 8.625 -1.533 1.00 83.50 283 ASP A C 1
ATOM 2245 O O . ASP A 1 283 ? 16.483 8.061 -0.437 1.00 83.50 283 ASP A O 1
ATOM 2249 N N . ARG A 1 284 ? 17.165 9.842 -1.626 1.00 79.25 284 ARG A N 1
ATOM 2250 C CA . ARG A 1 284 ? 17.566 10.652 -0.480 1.00 79.25 284 ARG A CA 1
ATOM 2251 C C . ARG A 1 284 ? 16.356 10.987 0.389 1.00 79.25 284 ARG A C 1
ATOM 2253 O O . ARG A 1 284 ? 15.378 11.573 -0.065 1.00 79.25 284 ARG A O 1
ATOM 2260 N N . VAL A 1 285 ? 16.458 10.709 1.688 1.00 75.25 285 VAL A N 1
ATOM 2261 C CA . VAL A 1 285 ? 15.422 11.075 2.666 1.00 75.25 285 VAL A CA 1
ATOM 2262 C C . VAL A 1 285 ? 16.026 11.973 3.740 1.00 75.25 285 VAL A C 1
ATOM 2264 O O . VAL A 1 285 ? 16.956 11.576 4.437 1.00 75.25 285 VAL A O 1
ATOM 2267 N N . ASN A 1 286 ? 15.466 13.177 3.904 1.00 66.81 286 ASN A N 1
ATOM 2268 C CA . ASN A 1 286 ? 15.961 14.194 4.846 1.00 66.81 286 ASN A CA 1
ATOM 2269 C C . ASN A 1 286 ? 15.157 14.273 6.164 1.00 66.81 286 ASN A C 1
ATOM 2271 O O . ASN A 1 286 ? 15.282 15.243 6.904 1.00 66.81 286 ASN A O 1
ATOM 2275 N N . LEU A 1 287 ? 14.301 13.293 6.478 1.00 63.22 287 LEU A N 1
ATOM 2276 C CA . LEU A 1 287 ? 13.278 13.479 7.517 1.00 63.22 287 LEU A CA 1
ATOM 2277 C C . LEU A 1 287 ? 13.763 13.308 8.971 1.00 63.22 287 LEU A C 1
ATOM 2279 O O . LEU A 1 287 ? 13.140 13.902 9.846 1.00 63.22 287 LEU A O 1
ATOM 2283 N N . ARG A 1 288 ? 14.832 12.543 9.272 1.00 57.66 288 ARG A N 1
ATOM 2284 C CA . ARG A 1 288 ? 15.331 12.331 10.667 1.00 57.66 288 ARG A CA 1
ATOM 2285 C C . ARG A 1 288 ? 16.834 12.023 10.815 1.00 57.66 288 ARG A C 1
ATOM 2287 O O . ARG A 1 288 ? 17.287 11.619 11.882 1.00 57.66 288 ARG A O 1
ATOM 2294 N N . SER A 1 289 ? 17.584 12.139 9.732 1.00 63.91 289 SER A N 1
ATOM 2295 C CA . SER A 1 289 ? 19.040 11.996 9.567 1.00 63.91 289 SER A CA 1
ATOM 2296 C C . SER A 1 289 ? 19.252 11.911 8.057 1.00 63.91 289 SER A C 1
ATOM 2298 O O . SER A 1 289 ? 18.372 11.409 7.357 1.00 63.91 289 SER A O 1
ATOM 2300 N N . GLU A 1 290 ? 20.352 12.449 7.530 1.00 69.44 290 GLU A N 1
ATOM 2301 C CA . GLU A 1 290 ? 20.610 12.390 6.090 1.00 69.44 290 GLU A CA 1
ATOM 2302 C C . GLU A 1 290 ? 20.881 10.937 5.698 1.00 69.44 290 GLU A C 1
ATOM 2304 O O . GLU A 1 290 ? 21.959 10.389 5.933 1.00 69.44 290 GLU A O 1
ATOM 2309 N N . ILE A 1 291 ? 19.859 10.291 5.144 1.00 74.06 291 ILE A N 1
ATOM 2310 C CA . ILE A 1 291 ? 19.983 8.960 4.582 1.00 74.06 291 ILE A CA 1
ATOM 2311 C C . ILE A 1 291 ? 20.396 9.153 3.117 1.00 74.06 291 ILE A C 1
ATOM 2313 O O . ILE A 1 291 ? 19.588 9.663 2.334 1.00 74.06 291 ILE A O 1
ATOM 2317 N N . PRO A 1 292 ? 21.632 8.777 2.734 1.00 79.88 292 PRO A N 1
ATOM 2318 C CA . PRO A 1 292 ? 22.103 8.983 1.378 1.00 79.88 292 PRO A CA 1
ATOM 2319 C C . PRO A 1 292 ? 21.412 8.031 0.404 1.00 79.88 292 PRO A C 1
ATOM 2321 O O . PRO A 1 292 ? 20.988 6.922 0.760 1.00 79.88 292 PRO A O 1
ATOM 2324 N N . GLU A 1 293 ? 21.391 8.483 -0.841 1.00 86.50 293 GLU A N 1
ATOM 2325 C CA . GLU A 1 293 ? 21.091 7.695 -2.025 1.00 86.50 293 GLU A CA 1
ATOM 2326 C C . GLU A 1 293 ? 21.892 6.392 -2.042 1.00 86.50 293 GLU A C 1
ATOM 2328 O O . GLU A 1 293 ? 23.122 6.386 -1.877 1.00 86.50 293 GLU A O 1
ATOM 2333 N N . ARG A 1 294 ? 21.194 5.268 -2.215 1.00 89.81 294 ARG A N 1
ATOM 2334 C CA . ARG A 1 294 ? 21.835 3.953 -2.218 1.00 89.81 294 ARG A CA 1
ATOM 2335 C C . ARG A 1 294 ? 21.113 2.940 -3.085 1.00 89.81 294 ARG A C 1
ATOM 2337 O O . ARG A 1 294 ? 19.889 2.953 -3.211 1.00 89.81 294 ARG A O 1
ATOM 2344 N N . ILE A 1 295 ? 21.907 2.006 -3.584 1.00 91.69 295 ILE A N 1
ATOM 2345 C CA . ILE A 1 295 ? 21.454 0.783 -4.230 1.00 91.69 295 ILE A CA 1
ATOM 2346 C C . ILE A 1 295 ? 21.800 -0.382 -3.316 1.00 91.69 295 ILE A C 1
ATOM 2348 O O . ILE A 1 295 ? 22.938 -0.513 -2.870 1.00 91.69 295 ILE A O 1
ATOM 2352 N N . CYS A 1 296 ? 20.830 -1.241 -3.053 1.00 93.38 296 CYS A N 1
ATOM 2353 C CA . CYS A 1 296 ? 21.004 -2.477 -2.313 1.00 93.38 296 CYS A CA 1
ATOM 2354 C C . CYS A 1 296 ? 20.879 -3.651 -3.283 1.00 93.38 296 CYS A C 1
ATOM 2356 O O . CYS A 1 296 ? 19.867 -3.774 -3.965 1.00 93.38 296 CYS A O 1
ATOM 2358 N N . LEU A 1 297 ? 21.878 -4.527 -3.334 1.00 94.69 297 LEU A N 1
ATOM 2359 C CA . LEU A 1 297 ? 21.855 -5.733 -4.161 1.00 94.69 297 LEU A CA 1
ATOM 2360 C C . LEU A 1 297 ? 21.752 -6.972 -3.279 1.00 94.69 297 LEU A C 1
ATOM 2362 O O . LEU A 1 297 ? 22.497 -7.097 -2.307 1.00 94.69 297 LEU A O 1
ATOM 2366 N N . LEU A 1 298 ? 20.859 -7.893 -3.635 1.00 95.38 298 LEU A N 1
ATOM 2367 C CA . LEU A 1 298 ? 20.692 -9.195 -2.991 1.00 95.38 298 LEU A CA 1
ATOM 2368 C C . LEU A 1 298 ? 21.356 -10.278 -3.843 1.00 95.38 298 LEU A C 1
ATOM 2370 O O . LEU A 1 298 ? 21.070 -10.381 -5.034 1.00 95.38 298 LEU A O 1
ATOM 2374 N N . ALA A 1 299 ? 22.217 -11.088 -3.234 1.00 92.94 299 ALA A N 1
ATOM 2375 C CA . ALA A 1 299 ? 22.908 -12.188 -3.899 1.00 92.94 299 ALA A CA 1
ATOM 2376 C C . ALA A 1 299 ? 21.963 -13.356 -4.221 1.00 92.94 299 ALA A C 1
ATOM 2378 O O . ALA A 1 299 ? 20.920 -13.526 -3.588 1.00 92.94 299 ALA A O 1
ATOM 2379 N N . ASP A 1 300 ? 22.361 -14.200 -5.168 1.00 91.94 300 ASP A N 1
ATOM 2380 C CA . ASP A 1 300 ? 21.659 -15.421 -5.580 1.00 91.94 300 ASP A CA 1
ATOM 2381 C C . ASP A 1 300 ? 21.356 -16.398 -4.438 1.00 91.94 300 ASP A C 1
ATOM 2383 O O . ASP A 1 300 ? 20.294 -17.022 -4.421 1.00 91.94 300 ASP A O 1
ATOM 2387 N N . ASN A 1 301 ? 22.229 -16.459 -3.434 1.00 91.62 301 ASN A N 1
ATOM 2388 C CA . ASN A 1 301 ? 22.019 -17.239 -2.221 1.00 91.62 301 ASN A CA 1
ATOM 2389 C C . ASN A 1 301 ? 20.910 -16.686 -1.308 1.00 91.62 301 ASN A C 1
ATOM 2391 O O . ASN A 1 301 ? 20.540 -17.354 -0.349 1.00 91.62 301 ASN A O 1
ATOM 2395 N N . ARG A 1 302 ? 20.391 -15.480 -1.584 1.00 91.19 302 ARG A N 1
ATOM 2396 C CA . ARG A 1 302 ? 19.357 -14.759 -0.816 1.00 91.19 302 ARG A CA 1
ATOM 2397 C C . ARG A 1 302 ? 19.694 -14.504 0.658 1.00 91.19 302 ARG A C 1
ATOM 2399 O O . ARG A 1 302 ? 18.814 -14.131 1.428 1.00 91.19 302 ARG A O 1
ATOM 2406 N N . LEU A 1 303 ? 20.952 -14.684 1.046 1.00 92.50 303 LEU A N 1
ATOM 2407 C CA . LEU A 1 303 ? 21.443 -14.516 2.416 1.00 92.50 303 LEU A CA 1
ATOM 2408 C C . LEU A 1 303 ? 22.421 -13.347 2.539 1.00 92.50 303 LEU A C 1
ATOM 2410 O O . LEU A 1 303 ? 22.584 -12.794 3.623 1.00 92.50 303 LEU A O 1
ATOM 2414 N N . MET A 1 304 ? 23.064 -12.957 1.437 1.00 91.38 304 MET A N 1
ATOM 2415 C CA . MET A 1 304 ? 23.963 -11.809 1.397 1.00 91.38 304 MET A CA 1
ATOM 2416 C C . MET A 1 304 ? 23.317 -10.653 0.647 1.00 91.38 304 MET A C 1
ATOM 2418 O O . MET A 1 304 ? 22.861 -10.816 -0.483 1.00 91.38 304 MET A O 1
ATOM 2422 N N . TRP A 1 305 ? 23.339 -9.471 1.252 1.00 93.38 305 TRP A N 1
ATOM 2423 C CA . TRP A 1 305 ? 23.011 -8.228 0.571 1.00 93.38 305 TRP A CA 1
ATOM 2424 C C . TRP A 1 305 ? 24.116 -7.200 0.804 1.00 93.38 305 TRP A C 1
ATOM 2426 O O . TRP A 1 305 ? 24.816 -7.241 1.819 1.00 93.38 305 TRP A O 1
ATOM 2436 N N . ARG A 1 306 ? 24.296 -6.287 -0.149 1.00 91.62 306 ARG A N 1
ATOM 2437 C CA . ARG A 1 306 ? 25.268 -5.191 -0.059 1.00 91.62 306 ARG A CA 1
ATOM 2438 C C . ARG A 1 306 ? 24.601 -3.881 -0.441 1.00 91.62 306 ARG A C 1
ATOM 2440 O O . ARG A 1 306 ? 23.867 -3.841 -1.422 1.00 91.62 306 ARG A O 1
ATOM 2447 N N . ALA A 1 307 ? 24.875 -2.825 0.320 1.00 90.88 307 ALA A N 1
ATOM 2448 C CA . ALA A 1 307 ? 24.487 -1.463 -0.024 1.00 90.88 307 ALA A CA 1
ATOM 2449 C C . ALA A 1 307 ? 25.669 -0.697 -0.612 1.00 90.88 307 ALA A C 1
ATOM 2451 O O . ALA A 1 307 ? 26.761 -0.683 -0.045 1.00 90.88 307 ALA A O 1
ATOM 2452 N N . PHE A 1 308 ? 25.404 0.004 -1.703 1.00 87.50 308 PHE A N 1
ATOM 2453 C CA . PHE A 1 308 ? 26.332 0.876 -2.399 1.00 87.50 308 PHE A CA 1
ATOM 2454 C C . PHE A 1 308 ? 25.787 2.295 -2.335 1.00 87.50 308 PHE A C 1
ATOM 2456 O O . PHE A 1 308 ? 24.621 2.529 -2.652 1.00 87.50 308 PHE A O 1
ATOM 2463 N N . LYS A 1 309 ? 26.624 3.245 -1.914 1.00 84.75 309 LYS A N 1
ATOM 2464 C CA . LYS A 1 309 ? 26.310 4.668 -2.057 1.00 84.75 309 LYS A CA 1
ATOM 2465 C C . LYS A 1 309 ? 26.577 5.078 -3.493 1.00 84.75 309 LYS A C 1
ATOM 2467 O O . LYS A 1 309 ? 27.590 4.678 -4.067 1.00 84.75 309 LYS A O 1
ATOM 2472 N N . LEU A 1 310 ? 25.688 5.884 -4.047 1.00 70.00 310 LEU A N 1
ATOM 2473 C CA . LEU A 1 310 ? 25.864 6.393 -5.397 1.00 70.00 310 LEU A CA 1
ATOM 2474 C C . LEU A 1 310 ? 26.930 7.499 -5.420 1.00 70.00 310 LEU A C 1
ATOM 2476 O O . LEU A 1 310 ? 26.952 8.343 -4.519 1.00 70.00 310 LEU A O 1
ATOM 2480 N N . PRO A 1 311 ? 27.852 7.498 -6.402 1.00 59.97 311 PRO A N 1
ATOM 2481 C CA . PRO A 1 311 ? 28.815 8.580 -6.548 1.00 59.97 311 PRO A CA 1
ATOM 2482 C C . PRO A 1 311 ? 28.093 9.879 -6.934 1.00 59.97 311 PRO A C 1
ATOM 2484 O O . PRO A 1 311 ? 27.236 9.877 -7.813 1.00 59.97 311 PRO A O 1
ATOM 2487 N N . GLN A 1 312 ? 28.493 11.008 -6.334 1.00 52.31 312 GLN A N 1
ATOM 2488 C CA . GLN A 1 312 ? 27.928 12.352 -6.581 1.00 52.31 312 GLN A CA 1
ATOM 2489 C C . GLN A 1 312 ? 27.932 12.796 -8.059 1.00 52.31 312 GLN A C 1
ATOM 2491 O O . GLN A 1 312 ? 27.265 13.763 -8.407 1.00 52.31 312 GLN A O 1
ATOM 2496 N N . GLN A 1 313 ? 28.685 12.128 -8.939 1.00 43.84 313 GLN A N 1
ATOM 2497 C CA . GLN A 1 313 ? 28.695 12.431 -10.372 1.00 43.84 313 GLN A CA 1
ATOM 2498 C C . GLN A 1 313 ? 27.531 11.796 -11.152 1.00 43.84 313 GLN A C 1
ATOM 2500 O O . GLN A 1 313 ? 27.182 12.316 -12.207 1.00 43.84 313 GLN A O 1
ATOM 2505 N N . ALA A 1 314 ? 26.894 10.737 -10.639 1.00 43.53 314 ALA A N 1
ATOM 2506 C CA . ALA A 1 314 ? 25.724 10.122 -11.280 1.00 43.53 314 ALA A CA 1
ATOM 2507 C C . ALA A 1 314 ? 24.448 10.982 -11.138 1.00 43.53 314 ALA A C 1
ATOM 2509 O O . ALA A 1 314 ? 23.511 10.836 -11.914 1.00 43.53 314 ALA A O 1
ATOM 2510 N N . THR A 1 315 ? 24.434 11.927 -10.193 1.00 43.41 315 THR A N 1
ATOM 2511 C CA . THR A 1 315 ? 23.336 12.875 -9.942 1.00 43.41 315 THR A CA 1
ATOM 2512 C C . THR A 1 315 ? 23.440 14.183 -10.737 1.00 43.41 315 THR A C 1
ATOM 2514 O O . THR A 1 315 ? 22.533 15.012 -10.688 1.00 43.41 315 THR A O 1
ATOM 2517 N N . LEU A 1 316 ? 24.504 14.386 -11.528 1.00 36.84 316 LEU A N 1
ATOM 2518 C CA . LEU A 1 316 ? 24.711 15.623 -12.303 1.00 36.84 316 LEU A CA 1
ATOM 2519 C C . LEU A 1 316 ? 23.773 15.781 -13.517 1.00 36.84 316 LEU A C 1
ATOM 2521 O O . LEU A 1 316 ? 23.731 16.864 -14.099 1.00 36.84 316 LEU A O 1
ATOM 2525 N N . GLY A 1 317 ? 22.982 14.759 -13.864 1.00 39.38 317 GLY A N 1
ATOM 2526 C CA . GLY A 1 317 ? 21.889 14.881 -14.838 1.00 39.38 317 GLY A CA 1
ATOM 2527 C C . GLY A 1 317 ? 20.660 15.638 -14.309 1.00 39.38 317 GLY A C 1
ATOM 2528 O O . GLY A 1 317 ? 19.956 16.262 -15.098 1.00 39.38 317 GLY A O 1
ATOM 2529 N N . ALA A 1 318 ? 20.454 15.657 -12.986 1.00 38.81 318 ALA A N 1
ATOM 2530 C CA . ALA A 1 318 ? 19.258 16.207 -12.334 1.00 38.81 318 ALA A CA 1
ATOM 2531 C C . ALA A 1 318 ? 19.378 17.697 -11.945 1.00 38.81 318 ALA A C 1
ATOM 2533 O O . ALA A 1 318 ? 18.398 18.378 -11.655 1.00 38.81 318 ALA A O 1
ATOM 2534 N N . ALA A 1 319 ? 20.592 18.260 -11.943 1.00 31.69 319 ALA A N 1
ATOM 2535 C CA . ALA A 1 319 ? 20.859 19.590 -11.381 1.00 31.69 319 ALA A CA 1
ATOM 2536 C C . ALA A 1 319 ? 20.717 20.767 -12.374 1.00 31.69 319 ALA A C 1
ATOM 2538 O O . ALA A 1 319 ? 21.235 21.857 -12.121 1.00 31.69 319 ALA A O 1
ATOM 2539 N N . ARG A 1 320 ? 20.020 20.596 -13.505 1.00 32.66 320 ARG A N 1
ATOM 2540 C CA . ARG A 1 320 ? 19.715 21.698 -14.440 1.00 32.66 320 ARG A CA 1
ATOM 2541 C C . ARG A 1 320 ? 18.216 21.833 -14.679 1.00 32.66 320 ARG A C 1
ATOM 2543 O O . ARG A 1 320 ? 17.734 21.505 -15.754 1.00 32.66 320 ARG A O 1
ATOM 2550 N N . LYS A 1 321 ? 17.510 22.387 -13.692 1.00 33.38 321 LYS A N 1
ATOM 2551 C CA . LYS A 1 321 ? 16.285 23.195 -13.859 1.00 33.38 321 LYS A CA 1
ATOM 2552 C C . LYS A 1 321 ? 15.948 23.875 -12.529 1.00 33.38 321 LYS A C 1
ATOM 2554 O O . LYS A 1 321 ? 15.062 23.458 -11.807 1.00 33.38 321 LYS A O 1
ATOM 2559 N N . ASN A 1 322 ? 16.717 24.906 -12.198 1.00 31.02 322 ASN A N 1
ATOM 2560 C CA . ASN A 1 322 ? 16.289 25.997 -11.324 1.00 31.02 322 ASN A CA 1
ATOM 2561 C C . ASN A 1 322 ? 16.991 27.255 -11.836 1.00 31.02 322 ASN A C 1
ATOM 2563 O O . ASN A 1 322 ? 18.114 27.571 -11.442 1.00 31.02 322 ASN A O 1
ATOM 2567 N N . GLY A 1 323 ? 16.338 27.885 -12.806 1.00 30.69 323 GLY A N 1
ATOM 2568 C CA . GLY A 1 323 ? 16.604 29.216 -13.330 1.00 30.69 323 GLY A CA 1
ATOM 2569 C C . GLY A 1 323 ? 15.263 29.838 -13.665 1.00 30.69 323 GLY A C 1
ATOM 2570 O O . GLY A 1 323 ? 14.460 29.115 -14.297 1.00 30.69 323 GLY A O 1
#